Protein AF-A0A8B8K6U4-F1 (afdb_monomer_lite)

Organism: Abrus precatorius (NCBI:txid3816)

Structure (mmCIF, N/CA/C/O backbone):
data_AF-A0A8B8K6U4-F1
#
_entry.id   AF-A0A8B8K6U4-F1
#
loop_
_atom_site.group_PDB
_atom_site.id
_atom_site.type_symbol
_atom_site.label_atom_id
_atom_site.label_alt_id
_atom_site.label_comp_id
_atom_site.label_asym_id
_atom_site.label_entity_id
_atom_site.label_seq_id
_atom_site.pdbx_PDB_ins_code
_atom_site.Cartn_x
_atom_site.Cartn_y
_atom_site.Cartn_z
_atom_site.occupancy
_atom_site.B_iso_or_equiv
_atom_site.auth_seq_id
_atom_site.auth_comp_id
_atom_site.auth_asym_id
_atom_site.auth_atom_id
_atom_site.pdbx_PDB_model_num
ATOM 1 N N . MET A 1 1 ? 8.809 -17.945 18.655 1.00 42.78 1 MET A N 1
ATOM 2 C CA . MET A 1 1 ? 9.284 -17.090 17.547 1.00 42.78 1 MET A CA 1
ATOM 3 C C . MET A 1 1 ? 9.140 -17.889 16.263 1.00 42.78 1 MET A C 1
ATOM 5 O O . MET A 1 1 ? 9.697 -18.975 16.202 1.00 42.78 1 MET A O 1
ATOM 9 N N . GLN A 1 2 ? 8.348 -17.425 15.295 1.00 44.91 2 GLN A N 1
ATOM 10 C CA . GLN A 1 2 ? 8.372 -17.986 13.939 1.00 44.91 2 GLN A CA 1
ATOM 11 C C . GLN A 1 2 ? 9.560 -17.346 13.213 1.00 44.91 2 GLN A C 1
ATOM 13 O O . GLN A 1 2 ? 9.709 -16.125 13.257 1.00 44.91 2 GLN A O 1
ATOM 18 N N . GLY A 1 3 ? 10.445 -18.168 12.647 1.00 54.34 3 GLY A N 1
ATOM 19 C CA . GLY A 1 3 ? 11.597 -17.691 11.880 1.00 54.34 3 GLY A CA 1
ATOM 20 C C . GLY A 1 3 ? 11.176 -16.942 10.606 1.00 54.34 3 GLY A C 1
ATOM 21 O O . GLY A 1 3 ? 10.011 -17.020 10.212 1.00 54.34 3 GLY A O 1
ATOM 22 N N . PRO A 1 4 ? 12.105 -16.209 9.965 1.00 64.75 4 PRO A N 1
ATOM 23 C CA . PRO A 1 4 ? 11.845 -15.545 8.690 1.00 64.75 4 PRO A CA 1
ATOM 24 C C . PRO A 1 4 ? 11.380 -16.565 7.650 1.00 64.75 4 PRO A C 1
ATOM 26 O O . PRO A 1 4 ? 12.081 -17.543 7.387 1.00 64.75 4 PRO A O 1
ATOM 29 N N . ASN A 1 5 ? 10.202 -16.338 7.068 1.00 77.00 5 ASN A N 1
ATOM 30 C CA . ASN A 1 5 ? 9.682 -17.198 6.016 1.00 77.00 5 ASN A CA 1
ATOM 31 C C . ASN A 1 5 ? 10.191 -16.656 4.679 1.00 77.00 5 ASN A C 1
ATOM 33 O O . ASN A 1 5 ? 9.806 -15.561 4.256 1.00 77.00 5 ASN A O 1
ATOM 37 N N . ARG A 1 6 ? 11.118 -17.390 4.060 1.00 80.62 6 ARG A N 1
ATOM 38 C CA . ARG A 1 6 ? 11.731 -17.022 2.781 1.00 80.62 6 ARG A CA 1
ATOM 39 C C . ARG A 1 6 ? 11.033 -17.772 1.658 1.00 80.62 6 ARG A C 1
ATOM 41 O O . ARG A 1 6 ? 10.882 -18.987 1.720 1.00 80.62 6 ARG A O 1
ATOM 48 N N . SER A 1 7 ? 10.640 -17.039 0.630 1.00 84.50 7 SER A N 1
ATOM 49 C CA . SER A 1 7 ? 10.040 -17.574 -0.587 1.00 84.50 7 SER A CA 1
ATOM 50 C C . SER A 1 7 ? 10.663 -16.898 -1.801 1.00 84.50 7 SER A C 1
ATOM 52 O O . SER A 1 7 ? 11.226 -15.808 -1.700 1.00 84.50 7 SER A O 1
ATOM 54 N N . VAL A 1 8 ? 10.592 -17.566 -2.946 1.00 84.94 8 VAL A N 1
ATOM 55 C CA . VAL A 1 8 ? 11.137 -17.063 -4.203 1.00 84.94 8 VAL A CA 1
ATOM 56 C C . VAL A 1 8 ? 10.009 -16.976 -5.218 1.00 84.94 8 VAL A C 1
ATOM 58 O O . VAL A 1 8 ? 9.280 -17.946 -5.421 1.00 84.94 8 VAL A O 1
ATOM 61 N N . ILE A 1 9 ? 9.878 -15.819 -5.863 1.00 84.44 9 ILE A N 1
ATOM 62 C CA . ILE A 1 9 ? 8.952 -15.613 -6.973 1.00 84.44 9 ILE A CA 1
ATOM 63 C C . ILE A 1 9 ? 9.765 -15.628 -8.268 1.00 84.44 9 ILE A C 1
ATOM 65 O O . ILE A 1 9 ? 10.614 -14.769 -8.501 1.00 84.44 9 ILE A O 1
ATOM 69 N N . MET A 1 10 ? 9.493 -16.611 -9.128 1.00 85.56 10 MET A N 1
ATOM 70 C CA . MET A 1 10 ? 10.121 -16.693 -10.446 1.00 85.56 10 MET A CA 1
ATOM 71 C C . MET A 1 10 ? 9.500 -15.663 -11.386 1.00 85.56 10 MET A C 1
ATOM 73 O O . MET A 1 10 ? 8.299 -15.728 -11.676 1.00 85.56 10 MET A O 1
ATOM 77 N N . LEU A 1 11 ? 10.319 -14.731 -11.866 1.00 83.69 11 LEU A N 1
ATOM 78 C CA . LEU A 1 11 ? 9.941 -13.759 -12.885 1.00 83.69 11 LEU A CA 1
ATOM 79 C C . LEU A 1 11 ? 10.210 -14.341 -14.278 1.00 83.69 11 LEU A C 1
ATOM 81 O O . LEU A 1 11 ? 11.223 -15.006 -14.487 1.00 83.69 11 LEU A O 1
ATOM 85 N N . LYS A 1 12 ? 9.298 -14.122 -15.226 1.00 80.25 12 LYS A N 1
ATOM 86 C CA . LYS A 1 12 ? 9.410 -14.629 -16.601 1.00 80.25 12 LYS A CA 1
ATOM 87 C C . LYS A 1 12 ? 10.496 -13.905 -17.395 1.00 80.25 12 LYS A C 1
ATOM 89 O O . LYS A 1 12 ? 11.161 -14.533 -18.208 1.00 80.25 12 LYS A O 1
ATOM 94 N N . SER A 1 13 ? 10.650 -12.605 -17.169 1.00 66.25 13 SER A N 1
ATOM 95 C CA . SER A 1 13 ? 11.433 -11.710 -18.029 1.00 66.25 13 SER A CA 1
ATOM 96 C C . SER A 1 13 ? 12.819 -11.363 -17.491 1.00 66.25 13 SER A C 1
ATOM 98 O O . SER A 1 13 ? 13.699 -10.998 -18.262 1.00 66.25 13 SER A O 1
ATOM 100 N N . VAL A 1 14 ? 13.048 -11.485 -16.181 1.00 64.31 14 VAL A N 1
ATOM 101 C CA . VAL A 1 14 ? 14.214 -10.841 -15.546 1.00 64.31 14 VAL A CA 1
ATOM 102 C C . VAL A 1 14 ? 15.426 -11.767 -15.408 1.00 64.31 14 VAL A C 1
ATOM 104 O O . VAL A 1 14 ? 16.499 -11.311 -15.037 1.00 64.31 14 VAL A O 1
ATOM 107 N N . GLY A 1 15 ? 15.305 -13.071 -15.682 1.00 66.12 15 GLY A N 1
ATOM 108 C CA . GLY A 1 15 ? 16.408 -14.042 -15.539 1.00 66.12 15 GLY A CA 1
ATOM 109 C C . GLY A 1 15 ? 16.930 -14.237 -14.102 1.00 66.12 15 GLY A C 1
ATOM 110 O O . GLY A 1 15 ? 17.642 -15.202 -13.835 1.00 66.12 15 GLY A O 1
ATOM 111 N N . PHE A 1 16 ? 16.534 -13.370 -13.166 1.00 72.88 16 PHE A N 1
ATOM 112 C CA . PHE A 1 16 ? 16.838 -13.420 -11.744 1.00 72.88 16 PHE A CA 1
ATOM 113 C C . PHE A 1 16 ? 15.547 -13.605 -10.934 1.00 72.88 16 PHE A C 1
ATOM 115 O O . PHE A 1 16 ? 14.551 -12.923 -11.200 1.00 72.88 16 PHE A O 1
ATOM 122 N N . PRO A 1 17 ? 15.542 -14.509 -9.941 1.00 82.88 17 PRO A N 1
ATOM 123 C CA . PRO A 1 17 ? 14.409 -14.665 -9.042 1.00 82.88 17 PRO A CA 1
ATOM 124 C C . PRO A 1 17 ? 14.209 -13.424 -8.166 1.00 82.88 17 PRO A C 1
ATOM 126 O O . PRO A 1 17 ? 15.175 -12.797 -7.732 1.00 82.88 17 PRO A O 1
ATOM 129 N N . LEU A 1 18 ? 12.951 -13.116 -7.846 1.00 87.44 18 LEU A N 1
ATOM 130 C CA . LEU A 1 18 ? 12.624 -12.148 -6.807 1.00 87.44 18 LEU A CA 1
ATOM 131 C C . LEU A 1 18 ? 12.625 -12.852 -5.449 1.00 87.44 18 LEU A C 1
ATOM 133 O O . LEU A 1 18 ? 11.805 -13.743 -5.199 1.00 87.44 18 LEU A O 1
ATOM 137 N N . GLU A 1 19 ? 13.524 -12.440 -4.563 1.00 89.25 19 GLU A N 1
ATOM 138 C CA . GLU A 1 19 ? 13.559 -12.951 -3.195 1.00 89.25 19 GLU A CA 1
ATOM 139 C C . GLU A 1 19 ? 12.535 -12.218 -2.334 1.00 89.25 19 GLU A C 1
ATOM 141 O O . GLU A 1 19 ? 12.547 -10.988 -2.252 1.00 89.25 19 GLU A O 1
ATOM 146 N N . VAL A 1 20 ? 11.669 -12.981 -1.668 1.00 88.88 20 VAL A N 1
ATOM 147 C CA . VAL A 1 20 ? 10.651 -12.458 -0.759 1.00 88.88 20 VAL A CA 1
ATOM 148 C C . VAL A 1 20 ? 10.888 -13.016 0.632 1.00 88.88 20 VAL A C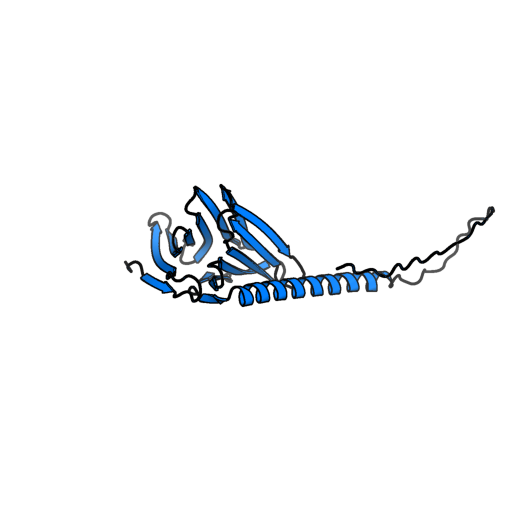 1
ATOM 150 O O . VAL A 1 20 ? 10.863 -14.228 0.850 1.00 88.88 20 VAL A O 1
ATOM 153 N N . ASN A 1 21 ? 11.081 -12.131 1.602 1.00 90.06 21 ASN A N 1
ATOM 154 C CA . ASN A 1 21 ? 11.213 -12.513 3.003 1.00 90.06 21 ASN A CA 1
ATOM 155 C C . ASN A 1 21 ? 10.107 -11.854 3.818 1.00 90.06 21 ASN A C 1
ATOM 157 O O . ASN A 1 21 ? 9.876 -10.654 3.693 1.00 90.06 21 ASN A O 1
ATOM 161 N N . THR A 1 22 ? 9.429 -12.641 4.649 1.00 89.62 22 THR A N 1
ATOM 162 C CA . THR A 1 22 ? 8.403 -12.141 5.562 1.00 89.62 22 THR A CA 1
ATOM 163 C C . THR A 1 22 ? 8.789 -12.439 7.002 1.00 89.62 22 THR A C 1
ATOM 165 O O . THR A 1 22 ? 9.064 -13.586 7.362 1.00 89.62 22 THR A O 1
ATOM 168 N N . THR A 1 23 ? 8.753 -11.414 7.849 1.00 92.12 23 THR A N 1
ATOM 169 C CA . THR A 1 23 ? 8.916 -11.545 9.298 1.00 92.12 23 THR A CA 1
ATOM 170 C C . THR A 1 23 ? 7.720 -10.960 10.030 1.00 92.12 23 THR A C 1
ATOM 172 O O . THR A 1 23 ? 7.027 -10.064 9.543 1.00 92.12 23 THR A O 1
ATOM 175 N N . MET A 1 24 ? 7.457 -11.497 11.220 1.00 92.50 24 MET A N 1
ATOM 176 C CA . MET A 1 24 ? 6.398 -11.016 12.094 1.00 92.50 24 MET A CA 1
ATOM 177 C C . MET A 1 24 ? 6.919 -10.915 13.522 1.00 92.50 24 MET A C 1
ATOM 179 O O . MET A 1 24 ? 7.404 -11.892 14.094 1.00 92.50 24 MET A O 1
ATOM 183 N N . HIS A 1 25 ? 6.764 -9.739 14.114 1.00 92.06 25 HIS A N 1
ATOM 184 C CA . HIS A 1 25 ? 7.108 -9.463 15.498 1.00 92.06 25 HIS A CA 1
ATOM 185 C C . HIS A 1 25 ? 5.868 -8.984 16.244 1.00 92.06 25 HIS A C 1
ATOM 187 O O . HIS A 1 25 ? 5.080 -8.192 15.732 1.00 92.06 25 HIS A O 1
ATOM 193 N N . LYS A 1 26 ? 5.686 -9.481 17.464 1.00 93.56 26 LYS A N 1
ATOM 194 C CA . LYS A 1 26 ? 4.619 -9.054 18.368 1.00 93.56 26 LYS A CA 1
ATOM 195 C C . LYS A 1 26 ? 5.256 -8.638 19.681 1.00 93.56 26 LYS A C 1
ATOM 197 O O . LYS A 1 26 ? 6.143 -9.333 20.171 1.00 93.56 26 LYS A O 1
ATOM 202 N N . GLY A 1 27 ? 4.804 -7.524 20.230 1.00 91.31 27 GLY A N 1
ATOM 203 C CA . GLY A 1 27 ? 5.240 -7.026 21.524 1.00 91.31 27 GLY A CA 1
ATOM 204 C C . GLY A 1 27 ? 4.073 -6.406 22.271 1.00 91.31 27 GLY A C 1
ATOM 205 O O . GLY A 1 27 ? 3.165 -5.850 21.658 1.00 91.31 27 GLY A O 1
ATOM 206 N N . THR A 1 28 ? 4.120 -6.489 23.594 1.00 92.62 28 THR A N 1
ATOM 207 C CA . THR A 1 28 ? 3.153 -5.846 24.480 1.00 92.62 28 THR A CA 1
ATOM 208 C C . THR A 1 28 ? 3.924 -5.127 25.570 1.00 92.62 28 THR A C 1
ATOM 210 O O . THR A 1 28 ? 4.824 -5.700 26.182 1.00 92.62 28 THR A O 1
ATOM 213 N N . ASP A 1 29 ? 3.590 -3.864 25.799 1.00 90.38 29 ASP A N 1
ATOM 214 C CA . ASP A 1 29 ? 4.087 -3.117 26.941 1.00 90.38 29 ASP A CA 1
ATOM 215 C C . ASP A 1 29 ? 3.258 -3.482 28.176 1.00 90.38 29 ASP A C 1
ATOM 217 O O . ASP A 1 29 ? 2.091 -3.103 28.305 1.00 90.38 29 ASP A O 1
ATOM 221 N N . ASN A 1 30 ? 3.886 -4.203 29.103 1.00 86.56 30 ASN A N 1
ATOM 222 C CA . ASN A 1 30 ? 3.255 -4.668 30.336 1.00 86.56 30 ASN A CA 1
ATOM 223 C C . ASN A 1 30 ? 2.802 -3.525 31.260 1.00 86.56 30 ASN A C 1
ATOM 225 O O . ASN A 1 30 ? 1.929 -3.745 32.095 1.00 86.56 30 ASN A O 1
ATOM 229 N N . LYS A 1 31 ? 3.367 -2.313 31.139 1.00 88.88 31 LYS A N 1
ATOM 230 C CA . LYS A 1 31 ? 2.978 -1.163 31.973 1.00 88.88 31 LYS A CA 1
ATOM 231 C C . LYS A 1 31 ? 1.730 -0.471 31.443 1.00 88.88 31 LYS A C 1
ATOM 233 O O . LYS A 1 31 ? 0.859 -0.084 32.216 1.00 88.88 31 LYS A O 1
ATOM 238 N N . THR A 1 32 ? 1.646 -0.280 30.129 1.00 88.00 32 THR A N 1
ATOM 239 C CA . THR A 1 32 ? 0.556 0.489 29.504 1.00 88.00 32 THR A CA 1
ATOM 240 C C . THR A 1 32 ? -0.568 -0.388 28.950 1.00 88.00 32 THR A C 1
ATOM 242 O O . THR A 1 32 ? -1.665 0.121 28.676 1.00 88.00 32 THR A O 1
ATOM 245 N N . GLY A 1 33 ? -0.312 -1.691 28.789 1.00 88.31 33 GLY A N 1
ATOM 246 C CA . GLY A 1 33 ? -1.194 -2.650 28.123 1.00 88.31 33 GLY A CA 1
ATOM 247 C C . GLY A 1 33 ? -1.300 -2.426 26.611 1.00 88.31 33 GLY A C 1
ATOM 248 O O . GLY A 1 33 ? -2.218 -2.949 25.978 1.00 88.31 33 GLY A O 1
ATOM 249 N N . VAL A 1 34 ? -0.421 -1.598 26.033 1.00 93.38 34 VAL A N 1
ATOM 250 C CA . VAL A 1 34 ? -0.379 -1.327 24.593 1.00 93.38 34 VAL A CA 1
ATOM 251 C C . VAL A 1 34 ? 0.326 -2.481 23.898 1.00 93.38 34 VAL A C 1
ATOM 253 O O . VAL A 1 34 ? 1.436 -2.853 24.274 1.00 93.38 34 VAL A O 1
ATOM 256 N N . PHE A 1 35 ? -0.301 -3.025 22.862 1.00 94.31 35 PHE A N 1
ATOM 257 C CA . PHE A 1 35 ? 0.312 -4.032 22.008 1.00 94.31 35 PHE A CA 1
ATOM 258 C C . PHE A 1 35 ? 0.729 -3.433 20.665 1.00 94.31 35 PHE A C 1
ATOM 260 O O . PHE A 1 35 ? 0.135 -2.470 20.166 1.00 94.31 35 PHE A O 1
ATOM 267 N N . SER A 1 36 ? 1.747 -4.044 20.070 1.00 94.62 36 SER A N 1
ATOM 268 C CA . SER A 1 36 ? 2.226 -3.762 18.727 1.00 94.62 36 SER A CA 1
ATOM 269 C C . SER A 1 36 ? 2.470 -5.066 17.976 1.00 94.62 36 SER A C 1
ATOM 271 O O . SER A 1 36 ? 3.087 -6.000 18.494 1.00 94.62 36 SER A O 1
ATOM 273 N N . VAL A 1 37 ? 1.985 -5.132 16.742 1.00 94.56 37 VAL A N 1
ATOM 274 C CA . VAL A 1 37 ? 2.242 -6.225 15.806 1.00 94.56 37 VAL A CA 1
ATOM 275 C C . VAL A 1 37 ? 2.876 -5.627 14.563 1.00 94.56 37 VAL A C 1
ATOM 277 O O . VAL A 1 37 ? 2.251 -4.813 13.895 1.00 94.56 37 VAL A O 1
ATOM 280 N N . ASN A 1 38 ? 4.094 -6.036 14.235 1.00 94.25 38 ASN A N 1
ATOM 281 C CA . ASN A 1 38 ? 4.803 -5.604 13.039 1.00 94.25 38 ASN A CA 1
ATOM 282 C C . ASN A 1 38 ? 4.963 -6.794 12.084 1.00 94.25 38 ASN A C 1
ATOM 284 O O . ASN A 1 38 ? 5.510 -7.827 12.472 1.00 94.25 38 ASN A O 1
ATOM 288 N N . ARG A 1 39 ? 4.471 -6.656 10.851 1.00 93.56 39 ARG A N 1
ATOM 289 C CA . ARG A 1 39 ? 4.739 -7.566 9.731 1.00 93.56 39 ARG A CA 1
ATOM 290 C C . ARG A 1 39 ? 5.622 -6.830 8.729 1.00 93.56 39 ARG A C 1
ATOM 292 O O . ARG A 1 39 ? 5.197 -5.818 8.183 1.00 93.56 39 ARG A O 1
ATOM 299 N N . CYS A 1 40 ? 6.810 -7.356 8.466 1.00 92.94 40 CYS A N 1
ATOM 300 C CA . CYS A 1 40 ? 7.733 -6.830 7.466 1.00 92.94 40 CYS A CA 1
ATOM 301 C C . CYS A 1 40 ? 7.794 -7.804 6.289 1.00 92.94 40 CYS A C 1
ATOM 303 O O . CYS A 1 40 ? 7.970 -9.005 6.489 1.00 92.94 40 CYS A O 1
ATOM 305 N N . MET A 1 41 ? 7.624 -7.293 5.074 1.00 92.38 41 MET A N 1
ATOM 306 C CA . MET A 1 41 ? 7.824 -8.017 3.820 1.00 92.38 41 MET A CA 1
ATOM 307 C C . MET A 1 41 ? 8.917 -7.310 3.032 1.00 92.38 41 MET A C 1
ATOM 309 O O . MET A 1 41 ? 8.807 -6.111 2.796 1.00 92.38 41 MET A O 1
ATOM 313 N N . THR A 1 42 ? 9.959 -8.020 2.619 1.00 92.69 42 THR A N 1
ATOM 314 C CA . THR A 1 42 ? 11.033 -7.447 1.801 1.00 92.69 42 THR A CA 1
ATOM 315 C C . THR A 1 42 ? 11.124 -8.134 0.451 1.00 92.69 42 THR A C 1
ATOM 317 O O . THR A 1 42 ? 11.024 -9.358 0.394 1.00 92.69 42 THR A O 1
ATOM 320 N N . TYR A 1 43 ? 11.383 -7.351 -0.591 1.00 90.81 43 TYR A N 1
ATOM 321 C CA . TYR A 1 43 ? 11.589 -7.780 -1.968 1.00 90.81 43 TYR A CA 1
ATOM 322 C C . TYR A 1 43 ? 12.991 -7.377 -2.406 1.00 90.81 43 TYR A C 1
ATOM 324 O O . TYR A 1 43 ? 13.348 -6.201 -2.308 1.00 90.81 43 TYR A O 1
ATOM 332 N N . THR A 1 44 ? 13.766 -8.326 -2.918 1.00 89.88 44 THR A N 1
ATOM 333 C CA . THR A 1 44 ? 15.099 -8.043 -3.459 1.00 89.88 44 THR A CA 1
ATOM 334 C C . THR A 1 44 ? 15.179 -8.514 -4.902 1.00 89.88 44 THR A C 1
ATOM 336 O O . THR A 1 44 ? 14.970 -9.694 -5.181 1.00 89.88 44 THR A O 1
ATOM 339 N N . LEU A 1 45 ? 15.498 -7.587 -5.810 1.00 88.44 45 LEU A N 1
ATOM 340 C CA . LEU A 1 45 ? 15.717 -7.852 -7.232 1.00 88.44 45 LEU A CA 1
ATOM 341 C C . LEU A 1 45 ? 17.035 -7.212 -7.677 1.00 88.44 45 LEU A C 1
ATOM 343 O O . LEU A 1 45 ? 17.116 -6.001 -7.905 1.00 88.44 45 LEU A O 1
ATOM 347 N N . GLY A 1 46 ? 18.091 -8.020 -7.777 1.00 85.69 46 GLY A N 1
ATOM 348 C CA . GLY A 1 46 ? 19.437 -7.525 -8.070 1.00 85.69 46 GLY A CA 1
ATOM 349 C C . GLY A 1 46 ? 19.892 -6.494 -7.030 1.00 85.69 46 GLY A C 1
ATOM 350 O O . GLY A 1 46 ? 20.094 -6.826 -5.867 1.00 85.69 46 GLY A O 1
ATOM 351 N N . ARG A 1 47 ? 20.052 -5.230 -7.444 1.00 85.12 47 ARG A N 1
ATOM 352 C CA . ARG A 1 47 ? 20.441 -4.110 -6.559 1.00 85.12 47 ARG A CA 1
ATOM 353 C C . ARG A 1 47 ? 19.260 -3.324 -5.982 1.00 85.12 47 ARG A C 1
ATOM 355 O O . ARG A 1 47 ? 19.483 -2.399 -5.201 1.00 85.12 47 ARG A O 1
ATOM 362 N N . ARG A 1 48 ? 18.028 -3.642 -6.388 1.00 87.56 48 ARG A N 1
ATOM 363 C CA . ARG A 1 48 ? 16.816 -2.998 -5.878 1.00 87.56 48 ARG A CA 1
ATOM 364 C C . ARG A 1 48 ? 16.320 -3.750 -4.659 1.00 87.56 48 ARG A C 1
ATOM 366 O O . ARG A 1 48 ? 16.212 -4.975 -4.676 1.00 87.56 48 ARG A O 1
ATOM 373 N N . PHE A 1 49 ? 16.005 -2.993 -3.622 1.00 90.94 49 PHE A N 1
ATOM 374 C CA . PHE A 1 49 ? 15.457 -3.507 -2.381 1.00 90.94 49 PHE A CA 1
ATOM 375 C C . PHE A 1 49 ? 14.201 -2.723 -2.031 1.00 90.94 49 PHE A C 1
ATOM 377 O O . PHE A 1 49 ? 14.241 -1.495 -1.986 1.00 90.94 49 PHE A O 1
ATOM 384 N N . VAL A 1 50 ? 13.116 -3.428 -1.735 1.00 91.94 50 VAL A N 1
ATOM 385 C CA . VAL A 1 50 ? 11.890 -2.849 -1.188 1.00 91.94 50 VAL A CA 1
ATOM 386 C C . VAL A 1 50 ? 11.579 -3.505 0.142 1.00 91.94 50 VAL A C 1
ATOM 388 O O . VAL A 1 50 ? 11.643 -4.723 0.260 1.00 91.94 50 VAL A O 1
ATOM 391 N N . SER A 1 51 ? 11.183 -2.722 1.136 1.00 94.00 51 SER A N 1
ATOM 392 C CA . SER A 1 51 ? 10.557 -3.209 2.358 1.00 94.00 51 SER A CA 1
ATOM 393 C C . SER A 1 51 ? 9.173 -2.597 2.524 1.00 94.00 51 SER A C 1
ATOM 395 O O . SER A 1 51 ? 8.979 -1.404 2.334 1.00 94.00 51 SER A O 1
ATOM 397 N N . LEU A 1 52 ? 8.205 -3.431 2.885 1.00 94.38 52 LEU A N 1
ATOM 398 C CA . LEU A 1 52 ? 6.855 -3.068 3.280 1.00 94.38 52 LEU A CA 1
ATOM 399 C C . LEU A 1 52 ? 6.673 -3.484 4.739 1.00 94.38 52 LEU A C 1
ATOM 401 O O . LEU A 1 52 ? 6.556 -4.669 5.053 1.00 94.38 52 LEU A O 1
ATOM 405 N N . ASN A 1 53 ? 6.639 -2.500 5.626 1.00 95.31 53 ASN A N 1
ATOM 406 C CA . ASN A 1 53 ? 6.373 -2.677 7.044 1.00 95.31 53 ASN A CA 1
ATOM 407 C C . ASN A 1 53 ? 4.919 -2.331 7.339 1.00 95.31 53 ASN A C 1
ATOM 409 O O . ASN A 1 53 ? 4.436 -1.268 6.964 1.00 95.31 53 ASN A O 1
ATOM 413 N N . ILE A 1 54 ? 4.227 -3.217 8.044 1.00 95.56 54 ILE A N 1
ATOM 414 C CA . ILE A 1 54 ? 2.850 -3.029 8.488 1.00 95.56 54 ILE A CA 1
ATOM 415 C C . ILE A 1 54 ? 2.852 -3.138 10.006 1.00 95.56 54 ILE A C 1
ATOM 417 O O . ILE A 1 54 ? 3.022 -4.225 10.557 1.00 95.56 54 ILE A O 1
ATOM 421 N N . THR A 1 55 ? 2.653 -2.013 10.679 1.00 96.69 55 THR A N 1
ATOM 422 C CA . THR A 1 55 ? 2.625 -1.922 12.137 1.00 96.69 55 THR A CA 1
ATOM 423 C C . THR A 1 55 ? 1.201 -1.673 12.617 1.00 96.69 55 THR A C 1
ATOM 425 O O . THR A 1 55 ? 0.596 -0.649 12.307 1.00 96.69 55 THR A O 1
ATOM 428 N N . LEU A 1 56 ? 0.667 -2.605 13.401 1.00 96.31 56 LEU A N 1
ATOM 429 C CA . LEU A 1 56 ? -0.622 -2.506 14.075 1.00 96.31 56 LEU A CA 1
ATOM 430 C C . LEU A 1 56 ? -0.369 -2.145 15.531 1.00 96.31 56 LEU A C 1
ATOM 432 O O . LEU A 1 56 ? 0.357 -2.857 16.216 1.00 96.31 56 LEU A O 1
ATOM 436 N N . THR A 1 57 ? -0.983 -1.074 16.018 1.00 96.44 57 THR A N 1
ATOM 437 C CA . THR A 1 57 ? -0.889 -0.658 17.422 1.00 96.44 57 THR A CA 1
ATOM 438 C C . THR A 1 57 ? -2.273 -0.540 18.031 1.00 96.44 57 THR A C 1
ATOM 440 O O . THR A 1 57 ? -3.219 -0.042 17.408 1.00 96.44 57 THR A O 1
ATOM 443 N N . GLY A 1 58 ? -2.402 -1.022 19.261 1.00 93.94 58 GLY A N 1
ATOM 444 C CA . GLY A 1 58 ? -3.688 -1.130 19.923 1.00 93.94 58 GLY A CA 1
ATOM 445 C C . GLY A 1 58 ? -3.578 -1.283 21.429 1.00 93.94 58 GLY A C 1
ATOM 446 O O . GLY A 1 58 ? -2.489 -1.357 21.993 1.00 93.94 58 GLY A O 1
ATOM 447 N N . LYS A 1 59 ? -4.732 -1.304 22.087 1.00 91.75 59 LYS A N 1
ATOM 448 C CA . LYS A 1 59 ? -4.859 -1.516 23.531 1.00 91.75 59 LYS A CA 1
ATOM 449 C C . LYS A 1 59 ? -6.146 -2.281 23.806 1.00 91.75 59 LYS A C 1
ATOM 451 O O . LYS A 1 59 ? -7.124 -2.073 23.091 1.00 91.75 59 LYS A O 1
ATOM 456 N N . ALA A 1 60 ? -6.139 -3.127 24.839 1.00 87.31 60 ALA A N 1
ATOM 457 C CA . ALA A 1 60 ? -7.287 -3.960 25.218 1.00 87.31 60 ALA A CA 1
ATOM 458 C C . ALA A 1 60 ? -7.844 -4.749 24.016 1.00 87.31 60 ALA A C 1
ATOM 460 O O . ALA A 1 60 ? -9.026 -4.657 23.698 1.00 87.31 60 ALA A O 1
ATOM 461 N N . ASP A 1 61 ? -6.943 -5.417 23.290 1.00 84.62 61 ASP A N 1
ATOM 462 C CA . ASP A 1 61 ? -7.231 -6.231 22.099 1.00 84.62 61 ASP A CA 1
ATOM 463 C C . ASP A 1 61 ? -7.915 -5.500 20.931 1.00 84.62 61 ASP A C 1
ATOM 465 O O . ASP A 1 61 ? -8.360 -6.120 19.968 1.00 84.62 61 ASP A O 1
ATOM 469 N N . ARG A 1 62 ? -7.938 -4.161 20.960 1.00 90.81 62 ARG A N 1
ATOM 470 C CA . ARG A 1 62 ? -8.463 -3.318 19.883 1.00 90.81 62 ARG A CA 1
ATOM 471 C C . ARG A 1 62 ? -7.339 -2.588 19.170 1.00 90.81 62 ARG A C 1
ATOM 473 O O . ARG A 1 62 ? -6.621 -1.791 19.780 1.00 90.81 62 ARG A O 1
ATOM 480 N N . VAL A 1 63 ? -7.209 -2.818 17.864 1.00 93.06 63 VAL A N 1
ATOM 481 C CA . VAL A 1 63 ? -6.295 -2.051 17.008 1.00 93.06 63 VAL A CA 1
ATOM 482 C C . VAL A 1 63 ? -6.883 -0.661 16.789 1.00 93.06 63 VAL A C 1
ATOM 484 O O . VAL A 1 63 ? -8.025 -0.518 16.351 1.00 93.06 63 VAL A O 1
ATOM 487 N N . ASN A 1 64 ? -6.087 0.366 17.075 1.00 93.88 64 ASN A N 1
ATOM 488 C CA . ASN A 1 64 ? -6.497 1.764 16.938 1.00 93.88 64 ASN A CA 1
ATOM 489 C C . ASN A 1 64 ? -5.698 2.503 15.862 1.00 93.88 64 ASN A C 1
ATOM 491 O O . ASN A 1 64 ? -6.137 3.546 15.386 1.00 93.88 64 ASN A O 1
ATOM 495 N N . ASN A 1 65 ? -4.526 1.994 15.481 1.00 95.62 65 ASN A N 1
ATOM 496 C CA . ASN A 1 65 ? -3.668 2.633 14.494 1.00 95.62 65 ASN A CA 1
ATOM 497 C C . ASN A 1 65 ? -2.917 1.578 13.675 1.00 95.62 65 ASN A C 1
ATOM 499 O O . ASN A 1 65 ? -2.332 0.645 14.226 1.00 95.62 65 ASN A O 1
ATOM 503 N N . VAL A 1 66 ? -2.945 1.756 12.362 1.00 96.56 66 VAL A N 1
ATOM 504 C CA . VAL A 1 66 ? -2.261 0.945 11.361 1.00 96.56 66 VAL A CA 1
ATOM 505 C C . VAL A 1 66 ? -1.316 1.876 10.612 1.00 96.56 66 VAL A C 1
ATOM 507 O O . VAL A 1 66 ? -1.744 2.872 10.030 1.00 96.56 66 VAL A O 1
ATOM 510 N N . LEU A 1 67 ? -0.030 1.557 10.628 1.00 96.38 67 LEU A N 1
ATOM 511 C CA . LEU A 1 67 ? 1.004 2.271 9.893 1.00 96.38 67 LEU A CA 1
ATOM 512 C C . LEU A 1 67 ? 1.583 1.334 8.835 1.00 96.38 67 LEU A C 1
ATOM 514 O O . LEU A 1 67 ? 2.085 0.266 9.173 1.00 96.38 67 LEU A O 1
ATOM 518 N N . LEU A 1 68 ? 1.498 1.732 7.571 1.00 95.56 68 LEU A N 1
ATOM 519 C CA . LEU A 1 68 ? 2.188 1.084 6.467 1.00 95.56 68 LEU A CA 1
ATOM 520 C C . LEU A 1 68 ? 3.368 1.969 6.091 1.00 95.56 68 LEU A C 1
ATOM 522 O O . LEU A 1 68 ? 3.178 3.161 5.846 1.00 95.56 68 LEU A O 1
ATOM 526 N N . GLU A 1 69 ? 4.552 1.388 6.002 1.00 94.94 69 GLU A N 1
ATOM 527 C CA . GLU A 1 69 ? 5.757 2.067 5.542 1.00 94.94 69 GLU A CA 1
ATOM 528 C C . GLU A 1 69 ? 6.347 1.256 4.399 1.00 94.94 69 GLU A C 1
ATOM 530 O O . GLU A 1 69 ? 6.610 0.066 4.558 1.00 94.94 69 GLU A O 1
ATOM 535 N N . ILE A 1 70 ? 6.521 1.885 3.243 1.00 92.50 70 ILE A N 1
ATOM 536 C CA . ILE A 1 70 ? 7.177 1.275 2.091 1.00 92.50 70 ILE A CA 1
ATOM 537 C C . ILE A 1 70 ? 8.466 2.027 1.863 1.00 92.50 70 ILE A C 1
ATOM 539 O O . ILE A 1 70 ? 8.438 3.234 1.642 1.00 92.50 70 ILE A O 1
ATOM 543 N N . PHE A 1 71 ? 9.580 1.323 1.896 1.00 93.06 71 PHE A N 1
ATOM 544 C CA . PHE A 1 71 ? 10.879 1.885 1.601 1.00 93.06 71 PHE A CA 1
ATOM 545 C C . PHE A 1 71 ? 11.483 1.149 0.417 1.00 93.06 71 PHE A C 1
ATOM 547 O O . PHE A 1 71 ? 11.673 -0.060 0.469 1.00 93.06 71 PHE A O 1
ATOM 554 N N . GLU A 1 72 ? 11.801 1.881 -0.640 1.00 92.12 72 GLU A N 1
ATOM 555 C CA . GLU A 1 72 ? 12.546 1.383 -1.782 1.00 92.12 72 GLU A CA 1
ATOM 556 C C . GLU A 1 72 ? 13.920 2.038 -1.818 1.00 92.12 72 GLU A C 1
ATOM 558 O O . GLU A 1 72 ? 14.053 3.258 -1.722 1.00 92.12 72 GLU A O 1
ATOM 563 N N . LYS A 1 73 ? 14.953 1.220 -1.990 1.00 91.00 73 LYS A N 1
ATOM 564 C CA . LYS A 1 73 ? 16.320 1.661 -2.222 1.00 91.00 73 LYS A CA 1
ATOM 565 C C . LYS A 1 73 ? 16.800 1.111 -3.551 1.00 91.00 73 LYS A C 1
ATOM 567 O O . LYS A 1 73 ? 16.729 -0.094 -3.802 1.00 91.00 73 LYS A O 1
ATOM 572 N N . ASN A 1 74 ? 17.341 2.003 -4.370 1.00 84.38 74 ASN A N 1
ATOM 573 C CA . ASN A 1 74 ? 18.089 1.624 -5.556 1.00 84.38 74 ASN A CA 1
ATOM 574 C C . ASN A 1 74 ? 19.598 1.649 -5.253 1.00 84.38 74 ASN A C 1
ATOM 576 O O . ASN A 1 74 ? 20.056 2.355 -4.352 1.00 84.38 74 ASN A O 1
ATOM 580 N N . GLY A 1 75 ? 20.386 0.884 -6.009 1.00 67.81 75 GLY A N 1
ATOM 581 C CA . GLY A 1 75 ? 21.821 0.665 -5.773 1.00 67.81 75 GLY A CA 1
ATOM 582 C C . GLY A 1 75 ? 22.738 1.894 -5.898 1.00 67.81 75 GLY A C 1
ATOM 583 O O . GLY A 1 75 ? 23.949 1.730 -5.799 1.00 67.81 75 GLY A O 1
ATOM 584 N N . MET A 1 76 ? 22.191 3.094 -6.116 1.00 71.44 76 MET A N 1
ATOM 585 C CA . MET A 1 76 ? 22.911 4.353 -6.368 1.00 71.44 76 MET A CA 1
ATOM 586 C C . MET A 1 76 ? 22.447 5.494 -5.439 1.00 71.44 76 MET A C 1
ATOM 588 O O . MET A 1 76 ? 22.299 6.636 -5.848 1.00 71.44 76 MET A O 1
ATOM 592 N N . ASN A 1 77 ? 22.194 5.198 -4.159 1.00 81.25 77 ASN A N 1
ATOM 593 C CA . ASN A 1 77 ? 21.776 6.166 -3.120 1.00 81.25 77 ASN A CA 1
ATOM 594 C C . ASN A 1 77 ? 20.403 6.841 -3.321 1.00 81.25 77 ASN A C 1
ATOM 596 O O . ASN A 1 77 ? 19.956 7.585 -2.447 1.00 81.25 77 ASN A O 1
ATOM 600 N N . SER A 1 78 ? 19.694 6.534 -4.404 1.00 88.81 78 SER A N 1
ATOM 601 C CA . SER A 1 78 ? 18.290 6.902 -4.586 1.00 88.81 78 SER A CA 1
ATOM 602 C C . SER A 1 78 ? 17.388 6.084 -3.660 1.00 88.81 78 SER A C 1
ATOM 604 O O . SER A 1 78 ? 17.540 4.859 -3.549 1.00 88.81 78 SER A O 1
ATOM 606 N N . SER A 1 79 ? 16.420 6.739 -3.019 1.00 91.94 79 SER A N 1
ATOM 607 C CA . SER A 1 79 ? 15.423 6.050 -2.201 1.00 91.94 79 SER A CA 1
ATOM 608 C C . SER A 1 79 ? 14.051 6.707 -2.257 1.00 91.94 79 SER A C 1
ATOM 610 O O . SER A 1 79 ? 13.928 7.918 -2.440 1.00 91.94 79 SER A O 1
ATOM 612 N N . ALA A 1 80 ? 13.023 5.892 -2.074 1.00 92.12 80 ALA A N 1
ATOM 613 C CA . ALA A 1 80 ? 11.644 6.319 -1.964 1.00 92.12 80 ALA A CA 1
ATOM 614 C C . ALA A 1 80 ? 11.059 5.770 -0.666 1.00 92.12 80 ALA A C 1
ATOM 616 O O . ALA A 1 80 ? 11.183 4.584 -0.374 1.00 92.12 80 ALA A O 1
ATOM 617 N N . HIS A 1 81 ? 10.431 6.628 0.128 1.00 93.44 81 HIS A N 1
ATOM 618 C CA . HIS A 1 81 ? 9.796 6.250 1.379 1.00 93.44 81 HIS A CA 1
ATOM 619 C C . HIS A 1 81 ? 8.352 6.745 1.405 1.00 93.44 81 HIS A C 1
ATOM 621 O O . HIS A 1 81 ? 8.090 7.948 1.381 1.00 93.44 81 HIS A O 1
ATOM 627 N N . TYR A 1 82 ? 7.413 5.813 1.504 1.00 91.88 82 TYR A N 1
ATOM 628 C CA . TYR A 1 82 ? 5.985 6.067 1.627 1.00 91.88 82 TYR A CA 1
ATOM 629 C C . TYR A 1 82 ? 5.488 5.669 2.994 1.00 91.88 82 TYR A C 1
ATOM 631 O O . TYR A 1 82 ? 5.840 4.614 3.505 1.00 91.88 82 TYR A O 1
ATOM 639 N N . THR A 1 83 ? 4.614 6.493 3.555 1.00 93.88 83 THR A N 1
ATOM 640 C CA . THR A 1 83 ? 3.933 6.201 4.811 1.00 93.88 83 THR A CA 1
ATOM 641 C C . THR A 1 83 ? 2.437 6.397 4.636 1.00 93.88 83 THR A C 1
ATOM 643 O O . THR A 1 83 ? 1.987 7.469 4.230 1.00 93.88 83 THR A O 1
ATOM 646 N N . LEU A 1 84 ? 1.654 5.371 4.956 1.00 94.31 84 LEU A N 1
ATOM 647 C CA . LEU A 1 84 ? 0.205 5.458 5.081 1.00 94.31 84 LEU A CA 1
ATOM 648 C C . LEU A 1 84 ? -0.169 5.186 6.531 1.00 94.31 84 LEU A C 1
ATOM 650 O O . LEU A 1 84 ? 0.061 4.096 7.049 1.00 94.31 84 LEU A O 1
ATOM 654 N N . ARG A 1 85 ? -0.782 6.170 7.180 1.00 95.44 85 ARG A N 1
ATOM 655 C CA . ARG A 1 85 ? -1.264 6.047 8.551 1.00 95.44 85 ARG A CA 1
ATOM 656 C C . ARG A 1 85 ? -2.782 6.044 8.571 1.00 95.44 85 ARG A C 1
ATOM 658 O O . ARG A 1 85 ? -3.408 6.979 8.075 1.00 95.44 85 ARG A O 1
ATOM 665 N N . ILE A 1 86 ? -3.351 5.012 9.179 1.00 94.94 86 ILE A N 1
ATOM 666 C CA . ILE A 1 86 ? -4.787 4.797 9.320 1.00 94.94 86 ILE A CA 1
ATOM 667 C C . ILE A 1 86 ? -5.101 4.727 10.811 1.00 94.94 86 ILE A C 1
ATOM 669 O O . ILE A 1 86 ? -4.615 3.847 11.515 1.00 94.94 86 ILE A O 1
ATOM 673 N N . ILE A 1 87 ? -5.894 5.670 11.302 1.00 94.19 87 ILE A N 1
ATOM 674 C CA . ILE A 1 87 ? -6.203 5.830 12.721 1.00 94.19 87 ILE A CA 1
ATOM 675 C C . ILE A 1 87 ? -7.708 5.707 12.905 1.00 94.19 87 ILE A C 1
ATOM 677 O O . ILE A 1 87 ? -8.486 6.345 12.195 1.00 94.19 87 ILE A O 1
ATOM 681 N N . ARG A 1 88 ? -8.114 4.917 13.894 1.00 91.88 88 ARG A N 1
ATOM 682 C CA . ARG A 1 88 ? -9.492 4.866 14.362 1.00 91.88 88 ARG A CA 1
ATOM 683 C C . ARG A 1 88 ? -9.881 6.205 14.975 1.00 91.88 88 ARG A C 1
ATOM 685 O O . ARG A 1 88 ? -9.164 6.745 15.816 1.00 91.88 88 ARG A O 1
ATOM 692 N N . ASN A 1 89 ? -11.064 6.684 14.632 1.00 87.75 89 ASN A N 1
ATOM 693 C CA . ASN A 1 89 ? -11.673 7.838 15.259 1.00 87.75 89 ASN A CA 1
ATOM 694 C C . ASN A 1 89 ? -13.149 7.551 15.536 1.00 87.75 89 ASN A C 1
ATOM 696 O O . ASN A 1 89 ? -13.893 7.210 14.629 1.00 87.75 89 ASN A O 1
ATOM 700 N N . ASP A 1 90 ? -13.589 7.717 16.778 1.00 80.81 90 ASP A N 1
ATOM 701 C CA . ASP A 1 90 ? -14.964 7.363 17.150 1.00 80.81 90 ASP A CA 1
ATOM 702 C C . ASP A 1 90 ? -16.026 8.321 16.582 1.00 80.81 90 ASP A C 1
ATOM 704 O O . ASP A 1 90 ? -17.194 7.955 16.523 1.00 80.81 90 ASP A O 1
ATOM 708 N N . LYS A 1 91 ? -15.634 9.525 16.139 1.00 80.88 91 LYS A N 1
ATOM 709 C CA . LYS A 1 91 ? -16.535 10.512 15.522 1.00 80.88 91 LYS A CA 1
ATOM 710 C C . LYS A 1 91 ? -16.569 10.411 13.995 1.00 80.88 91 LYS A C 1
ATOM 712 O O . LYS A 1 91 ? -17.622 10.587 13.402 1.00 80.88 91 LYS A O 1
ATOM 717 N N . TYR A 1 92 ? -15.421 10.151 13.370 1.00 77.69 92 TYR A N 1
ATOM 718 C CA . TYR A 1 92 ? -15.246 10.195 11.909 1.00 77.69 92 TYR A CA 1
ATOM 719 C C . TYR A 1 92 ? -14.956 8.815 11.281 1.00 77.69 92 TYR A C 1
ATOM 721 O O . TYR A 1 92 ? -14.637 8.719 10.097 1.00 77.69 92 TYR A O 1
ATOM 729 N N . GLY A 1 93 ? -15.024 7.737 12.072 1.00 80.12 93 GLY A N 1
ATOM 730 C CA . GLY A 1 93 ? -14.699 6.363 11.675 1.00 80.12 93 GLY A CA 1
ATOM 731 C C . GLY A 1 93 ? -13.198 6.139 11.508 1.00 80.12 93 GLY A C 1
ATOM 732 O O . GLY A 1 93 ? -12.512 5.684 12.428 1.00 80.12 93 GLY A O 1
ATOM 733 N N . VAL A 1 94 ? -12.665 6.467 10.329 1.00 87.31 94 VAL A N 1
ATOM 734 C CA . VAL A 1 94 ? -11.259 6.234 9.970 1.00 87.31 94 VAL A CA 1
ATOM 735 C C . VAL A 1 94 ? -10.610 7.496 9.423 1.00 87.31 94 VAL A C 1
ATOM 737 O O . VAL A 1 94 ? -11.001 8.030 8.388 1.00 87.31 94 VAL A O 1
ATOM 740 N N . LEU A 1 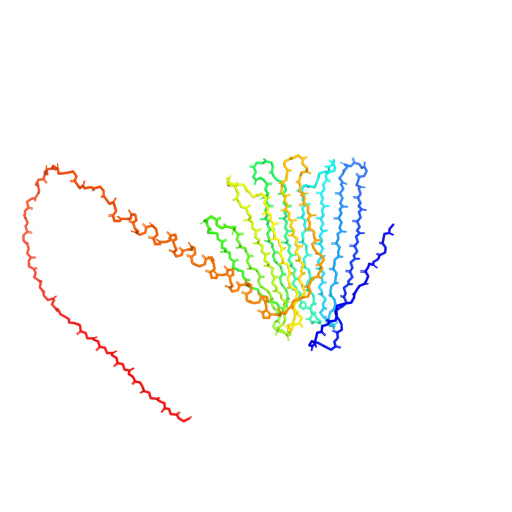95 ? -9.532 7.925 10.075 1.00 89.25 95 LEU A N 1
ATOM 741 C CA . LEU A 1 95 ? -8.646 8.965 9.568 1.00 89.25 95 LEU A CA 1
ATOM 742 C C . LEU A 1 95 ? -7.498 8.316 8.803 1.00 89.25 95 LEU A C 1
ATOM 744 O O . LEU A 1 95 ? -6.842 7.410 9.310 1.00 89.25 95 LEU A O 1
ATOM 748 N N . CYS A 1 96 ? -7.235 8.789 7.589 1.00 89.50 96 CYS A N 1
ATOM 749 C CA . CYS A 1 96 ? -6.238 8.199 6.707 1.00 89.50 96 CYS A CA 1
ATOM 750 C C . CYS A 1 96 ? -5.354 9.289 6.094 1.00 89.50 96 CYS A C 1
ATOM 752 O O . CYS A 1 96 ? -5.852 10.159 5.378 1.00 89.50 96 CYS A O 1
ATOM 754 N N . LYS A 1 97 ? -4.047 9.236 6.375 1.00 89.44 97 LYS A N 1
ATOM 755 C CA . LYS A 1 97 ? -3.052 10.203 5.895 1.00 89.44 97 LYS A CA 1
ATOM 756 C C . LYS A 1 97 ? -1.902 9.487 5.200 1.00 89.44 97 LYS A C 1
ATOM 758 O O . LYS A 1 97 ? -1.287 8.599 5.787 1.00 89.44 97 LYS A O 1
ATOM 763 N N . MET A 1 98 ? -1.591 9.925 3.985 1.00 88.56 98 MET A N 1
ATOM 764 C CA . MET A 1 98 ? -0.467 9.432 3.194 1.00 88.56 98 MET A CA 1
ATOM 765 C C . MET A 1 98 ? 0.613 10.511 3.092 1.00 88.56 98 MET A C 1
ATOM 767 O O . MET A 1 98 ? 0.283 11.669 2.845 1.00 88.56 98 MET A O 1
ATOM 771 N N . ASN A 1 99 ? 1.883 10.141 3.258 1.00 90.38 99 ASN A N 1
ATOM 772 C CA . ASN A 1 99 ? 3.027 11.010 2.980 1.00 90.38 99 ASN A CA 1
ATOM 773 C C . ASN A 1 99 ? 4.091 10.249 2.187 1.00 90.38 99 ASN A C 1
ATOM 775 O O . ASN A 1 99 ? 4.222 9.030 2.319 1.00 90.38 99 ASN A O 1
ATOM 779 N N . SER A 1 100 ? 4.890 10.989 1.430 1.00 91.12 100 SER A N 1
ATOM 780 C CA . SER A 1 100 ? 6.038 10.484 0.685 1.00 91.12 100 SER A CA 1
ATOM 781 C C . SER A 1 100 ? 7.286 11.309 0.991 1.00 91.12 100 SER A C 1
ATOM 783 O O . SER A 1 100 ? 7.207 12.497 1.306 1.00 91.12 100 SER A O 1
ATOM 785 N N . ARG A 1 101 ? 8.449 10.668 0.910 1.00 92.94 101 ARG A N 1
ATOM 786 C CA . ARG A 1 101 ? 9.768 11.301 0.893 1.00 92.94 101 ARG A CA 1
ATOM 787 C C . ARG A 1 101 ? 10.602 10.609 -0.169 1.00 92.94 101 ARG A C 1
ATOM 789 O O . ARG A 1 101 ? 10.736 9.390 -0.136 1.00 92.94 101 ARG A O 1
ATOM 796 N N . LEU A 1 102 ? 11.142 11.386 -1.092 1.00 92.31 102 LEU A N 1
ATOM 797 C CA . LEU A 1 102 ? 11.969 10.898 -2.186 1.00 92.31 102 LEU A CA 1
ATOM 798 C C . LEU A 1 102 ? 13.359 11.507 -2.081 1.00 92.31 102 LEU A C 1
ATOM 800 O O . LEU A 1 102 ? 13.510 12.638 -1.620 1.00 92.31 102 LEU A O 1
ATOM 804 N N . SER A 1 103 ? 14.368 10.749 -2.490 1.00 91.69 103 SER A N 1
ATOM 805 C CA . SER A 1 103 ? 15.750 11.207 -2.552 1.00 91.69 103 SER A CA 1
ATOM 806 C C . SER A 1 103 ? 16.457 10.649 -3.783 1.00 91.69 103 SER A C 1
ATOM 808 O O . SER A 1 103 ? 16.211 9.511 -4.192 1.00 91.69 103 SER A O 1
ATOM 810 N N . GLY A 1 104 ? 17.398 11.422 -4.325 1.00 91.06 104 GLY A N 1
ATOM 811 C CA . GLY A 1 104 ? 18.148 11.045 -5.522 1.00 91.06 104 GLY A CA 1
ATOM 812 C C . GLY A 1 104 ? 17.283 11.149 -6.773 1.00 91.06 104 GLY A C 1
ATOM 813 O O . GLY A 1 104 ? 16.613 12.154 -6.978 1.00 91.06 104 GLY A O 1
ATOM 814 N N . PHE A 1 105 ? 17.288 10.100 -7.589 1.00 90.81 105 PHE A N 1
ATOM 815 C CA . PHE A 1 105 ? 16.657 10.084 -8.910 1.00 90.81 105 PHE A CA 1
ATOM 816 C C . PHE A 1 105 ? 15.215 9.556 -8.905 1.00 90.81 105 PHE A C 1
ATOM 818 O O . PHE A 1 105 ? 14.749 9.046 -9.923 1.00 90.81 105 PHE A O 1
ATOM 825 N N . TYR A 1 106 ? 14.528 9.604 -7.762 1.00 92.00 106 TYR A N 1
ATOM 826 C CA . TYR A 1 106 ? 13.108 9.268 -7.691 1.00 92.00 106 TYR A CA 1
ATOM 827 C C . TYR A 1 106 ? 12.251 10.497 -7.938 1.00 92.00 106 TYR A C 1
ATOM 829 O O . TYR A 1 106 ? 12.431 11.515 -7.272 1.00 92.00 106 TYR A O 1
ATOM 837 N N . ASP A 1 107 ? 11.262 10.335 -8.804 1.00 91.62 107 ASP A N 1
ATOM 838 C CA . ASP A 1 107 ? 10.168 11.278 -8.965 1.00 91.62 107 ASP A CA 1
ATOM 839 C C . ASP A 1 107 ? 8.832 10.572 -8.697 1.00 91.62 107 ASP A C 1
ATOM 841 O O . ASP A 1 107 ? 8.745 9.338 -8.613 1.00 91.62 107 ASP A O 1
ATOM 845 N N . SER A 1 108 ? 7.782 11.359 -8.491 1.00 91.75 108 SER A N 1
ATOM 846 C CA . SER A 1 108 ? 6.446 10.843 -8.264 1.00 91.75 108 SER A CA 1
ATOM 847 C C . SER A 1 108 ? 5.355 11.746 -8.783 1.00 91.75 108 SER A C 1
ATOM 849 O O . SER A 1 108 ? 5.458 12.967 -8.771 1.00 91.75 108 SER A O 1
ATOM 851 N N . TYR A 1 109 ? 4.241 11.109 -9.102 1.00 89.94 109 TYR A N 1
ATOM 852 C CA . TYR A 1 109 ? 3.015 11.776 -9.478 1.00 89.94 109 TYR A CA 1
ATOM 853 C C . TYR A 1 109 ? 1.853 11.220 -8.660 1.00 89.94 109 TYR A C 1
ATOM 855 O O . TYR A 1 109 ? 1.795 10.021 -8.375 1.00 89.94 109 TYR A O 1
ATOM 863 N N . LYS A 1 110 ? 0.925 12.090 -8.261 1.00 90.50 110 LYS A N 1
ATOM 864 C CA . LYS A 1 110 ? -0.229 11.714 -7.445 1.00 90.50 110 LYS A CA 1
ATOM 865 C C . LYS A 1 110 ? -1.517 12.229 -8.069 1.00 90.50 110 LYS A C 1
ATOM 867 O O . LYS A 1 110 ? -1.723 13.434 -8.148 1.00 90.50 110 LYS A O 1
ATOM 872 N N . ASP A 1 111 ? -2.411 11.300 -8.371 1.00 88.50 111 ASP A N 1
ATOM 873 C CA . ASP A 1 111 ? -3.799 11.565 -8.723 1.00 88.50 111 ASP A CA 1
ATOM 874 C C . ASP A 1 111 ? -4.694 11.455 -7.484 1.00 88.50 111 ASP A C 1
ATOM 876 O O . ASP A 1 111 ? -4.583 10.505 -6.697 1.00 88.50 111 ASP A O 1
ATOM 880 N N . HIS A 1 112 ? -5.626 12.396 -7.327 1.00 87.94 112 HIS A N 1
ATOM 881 C CA . HIS A 1 112 ? -6.673 12.328 -6.313 1.00 87.94 112 HIS A CA 1
ATOM 882 C C . HIS A 1 112 ? -8.049 12.509 -6.947 1.00 87.94 112 HIS A C 1
ATOM 884 O O . HIS A 1 112 ? -8.329 13.533 -7.560 1.00 87.94 112 HIS A O 1
ATOM 890 N N . TYR A 1 113 ? -8.918 11.522 -6.749 1.00 83.69 113 TYR A N 1
ATOM 891 C CA . TYR A 1 113 ? -10.269 11.505 -7.283 1.00 83.69 113 TYR A CA 1
ATOM 892 C C . TYR A 1 113 ? -11.288 11.391 -6.146 1.00 83.69 113 TYR A C 1
ATOM 894 O O . TYR A 1 113 ? -11.261 10.441 -5.359 1.00 83.69 113 TYR A O 1
ATOM 902 N N . CYS A 1 114 ? -12.214 12.347 -6.089 1.00 83.19 114 CYS A N 1
ATOM 903 C CA . CYS A 1 114 ? -13.329 12.387 -5.146 1.00 83.19 114 CYS A CA 1
ATOM 904 C C . CYS A 1 114 ? -14.618 12.586 -5.953 1.00 83.19 114 CYS A C 1
ATOM 906 O O . CYS A 1 114 ? -14.949 13.710 -6.321 1.00 83.19 114 CYS A O 1
ATOM 908 N N . VAL A 1 115 ? -15.291 11.487 -6.312 1.00 79.81 115 VAL A N 1
ATOM 909 C CA . VAL A 1 115 ? -16.459 11.511 -7.214 1.00 79.81 115 VAL A CA 1
ATOM 910 C C . VAL A 1 115 ? -17.598 10.707 -6.598 1.00 79.81 115 VAL A C 1
ATOM 912 O O . VAL A 1 115 ? -17.653 9.494 -6.799 1.00 79.81 115 VAL A O 1
ATOM 915 N N . PRO A 1 116 ? -18.517 11.333 -5.845 1.00 72.38 116 PRO A N 1
ATOM 916 C CA . PRO A 1 116 ? -19.689 10.640 -5.319 1.00 72.38 116 PRO A CA 1
ATOM 917 C C . PRO A 1 116 ? -20.527 10.007 -6.450 1.00 72.38 116 PRO A C 1
ATOM 919 O O . PRO A 1 116 ? -20.671 10.617 -7.508 1.00 72.38 116 PRO A O 1
ATOM 922 N N . PRO A 1 117 ? -21.091 8.795 -6.278 1.00 72.88 117 PRO A N 1
ATOM 923 C CA . PRO A 1 117 ? -21.039 7.926 -5.098 1.00 72.88 117 PRO A CA 1
ATOM 924 C C . PRO A 1 117 ? -19.857 6.929 -5.107 1.00 72.88 117 PRO A C 1
ATOM 926 O O . PRO A 1 117 ? -19.896 5.927 -4.394 1.00 72.88 117 PRO A O 1
ATOM 929 N N . LEU A 1 118 ? -18.837 7.118 -5.952 1.00 78.88 118 LEU A N 1
ATOM 930 C CA . LEU A 1 118 ? -17.658 6.246 -5.970 1.00 78.88 118 LEU A CA 1
ATOM 931 C C . LEU A 1 118 ? -16.785 6.451 -4.723 1.00 78.88 118 LEU A C 1
ATOM 933 O O . LEU A 1 118 ? -16.770 7.517 -4.113 1.00 78.88 118 LEU A O 1
ATOM 937 N N . SER A 1 119 ? -15.999 5.425 -4.389 1.00 81.19 119 SER A N 1
ATOM 938 C CA . SER A 1 119 ? -14.948 5.513 -3.374 1.00 81.19 119 SER A CA 1
ATOM 939 C C . SER A 1 119 ? -13.939 6.613 -3.712 1.00 81.19 119 SER A C 1
ATOM 941 O O . SER A 1 119 ? -13.457 6.690 -4.849 1.00 81.19 119 SER A O 1
ATOM 943 N N . ASN A 1 120 ? -13.521 7.379 -2.704 1.00 87.12 120 ASN A N 1
ATOM 944 C CA . ASN A 1 120 ? -12.414 8.319 -2.857 1.00 87.12 120 ASN A CA 1
ATOM 945 C C . ASN A 1 120 ? -11.153 7.526 -3.189 1.00 87.12 120 ASN A C 1
ATOM 947 O O . ASN A 1 120 ? -10.779 6.601 -2.463 1.00 87.12 120 ASN A O 1
ATOM 951 N N . THR A 1 121 ? -10.517 7.877 -4.296 1.00 88.75 121 THR A N 1
ATOM 952 C CA . THR A 1 121 ? -9.423 7.107 -4.872 1.00 88.75 121 THR A CA 1
ATOM 953 C C . THR A 1 121 ? -8.182 7.984 -4.965 1.00 88.75 121 THR A C 1
ATOM 955 O O . THR A 1 121 ? -8.221 9.083 -5.507 1.00 88.75 121 THR A O 1
ATOM 958 N N . GLU A 1 122 ? -7.067 7.507 -4.427 1.00 90.88 122 GLU A N 1
ATOM 959 C CA . GLU A 1 122 ? -5.750 8.119 -4.587 1.00 90.88 122 GLU A CA 1
ATOM 960 C C . GLU A 1 122 ? -4.854 7.134 -5.328 1.00 90.88 122 GLU A C 1
ATOM 962 O O . GLU A 1 122 ? -4.720 5.979 -4.915 1.00 90.88 122 GLU A O 1
ATOM 967 N N . ILE A 1 123 ? -4.242 7.591 -6.419 1.00 89.62 123 ILE A N 1
ATOM 968 C CA . ILE A 1 123 ? -3.249 6.810 -7.152 1.00 89.62 123 ILE A CA 1
ATOM 969 C C . ILE A 1 123 ? -1.932 7.549 -7.074 1.00 89.62 123 ILE A C 1
ATOM 971 O O . ILE A 1 123 ? -1.830 8.707 -7.458 1.00 89.62 123 ILE A O 1
ATOM 975 N N . PHE A 1 124 ? -0.929 6.878 -6.544 1.00 90.25 124 PHE A N 1
ATOM 976 C CA . PHE A 1 124 ? 0.386 7.440 -6.362 1.00 90.25 124 PHE A CA 1
ATOM 977 C C . PHE A 1 124 ? 1.385 6.605 -7.149 1.00 90.25 124 PHE A C 1
ATOM 979 O O . PHE A 1 124 ? 1.514 5.408 -6.909 1.00 90.25 124 PHE A O 1
ATOM 986 N N . TYR A 1 125 ? 2.080 7.235 -8.081 1.00 90.25 125 TYR A N 1
ATOM 987 C CA . TYR A 1 125 ? 3.099 6.618 -8.913 1.00 90.25 125 TYR A CA 1
ATOM 988 C C . TYR A 1 125 ? 4.451 7.126 -8.485 1.00 90.25 125 TYR A C 1
ATOM 990 O O . TYR A 1 125 ? 4.608 8.308 -8.177 1.00 90.25 125 TYR A O 1
ATOM 998 N N . TYR A 1 126 ? 5.435 6.246 -8.523 1.00 91.19 126 TYR A N 1
ATOM 999 C CA . TYR A 1 126 ? 6.811 6.645 -8.353 1.00 91.19 126 TYR A CA 1
ATOM 1000 C C . TYR A 1 126 ? 7.709 5.841 -9.259 1.00 91.19 126 TYR A C 1
ATOM 1002 O O . TYR A 1 126 ? 7.434 4.680 -9.561 1.00 91.19 126 TYR A O 1
ATOM 1010 N N . PHE A 1 127 ? 8.785 6.472 -9.693 1.00 90.19 127 PHE A N 1
ATOM 1011 C CA . PHE A 1 127 ? 9.719 5.860 -10.614 1.00 90.19 127 PHE A CA 1
ATOM 1012 C C . PHE A 1 127 ? 11.109 6.439 -10.402 1.00 90.19 127 PHE A C 1
ATOM 1014 O O . PHE A 1 127 ? 11.272 7.590 -10.000 1.00 90.19 127 PHE A O 1
ATOM 1021 N N . CYS A 1 128 ? 12.117 5.610 -10.635 1.00 90.00 128 CYS A N 1
ATOM 1022 C CA . CYS A 1 128 ? 13.509 6.004 -10.571 1.00 90.00 128 CYS A CA 1
ATOM 1023 C C . CYS A 1 128 ? 14.028 6.245 -11.989 1.00 90.00 128 CYS A C 1
ATOM 1025 O O . CYS A 1 128 ? 14.030 5.335 -12.818 1.00 90.00 128 CYS A O 1
ATOM 1027 N N . HIS A 1 129 ? 14.510 7.454 -12.274 1.00 88.06 129 HIS A N 1
ATOM 1028 C CA . HIS A 1 129 ? 15.034 7.812 -13.595 1.00 88.06 129 HIS A CA 1
ATOM 1029 C C . HIS A 1 129 ? 16.278 7.000 -13.995 1.00 88.06 129 HIS A C 1
ATOM 1031 O O . HIS A 1 129 ? 16.523 6.817 -15.185 1.00 88.06 129 HIS A O 1
ATOM 1037 N N . GLU A 1 130 ? 17.041 6.479 -13.027 1.00 86.38 130 GLU A N 1
ATOM 1038 C CA . GLU A 1 130 ? 18.268 5.709 -13.290 1.00 86.38 130 GLU A CA 1
ATOM 1039 C C . GLU A 1 130 ? 17.993 4.351 -13.936 1.00 86.38 130 GLU A C 1
ATOM 1041 O O . GLU A 1 130 ? 18.710 3.937 -14.841 1.00 86.38 130 GLU A O 1
ATOM 1046 N N . ASN A 1 131 ? 16.979 3.632 -13.450 1.00 82.00 131 ASN A N 1
ATOM 1047 C CA . ASN A 1 131 ? 16.673 2.274 -13.907 1.00 82.00 131 ASN A CA 1
ATOM 1048 C C . ASN A 1 131 ? 15.332 2.178 -14.645 1.00 82.00 131 ASN A C 1
ATOM 1050 O O . ASN A 1 131 ? 15.009 1.104 -15.139 1.00 82.00 131 ASN A O 1
ATOM 1054 N N . ARG A 1 132 ? 14.577 3.283 -14.734 1.00 84.94 132 ARG A N 1
ATOM 1055 C CA . ARG A 1 132 ? 13.231 3.369 -15.325 1.00 84.94 132 ARG A CA 1
ATOM 1056 C C . ARG A 1 132 ? 12.218 2.400 -14.713 1.00 84.94 132 ARG A C 1
ATOM 1058 O O . ARG A 1 132 ? 11.234 2.057 -15.356 1.00 84.94 132 ARG A O 1
ATOM 1065 N N . LEU A 1 133 ? 12.451 1.979 -13.476 1.00 85.62 133 LEU A N 1
ATOM 1066 C CA . LEU A 1 133 ? 11.560 1.111 -12.721 1.00 85.62 133 LEU A CA 1
ATOM 1067 C C . LEU A 1 133 ? 11.010 1.868 -11.518 1.00 85.62 133 LEU A C 1
ATOM 1069 O O . LEU A 1 133 ? 11.592 2.846 -11.041 1.00 85.62 133 LEU A O 1
ATOM 1073 N N . GLY A 1 134 ? 9.897 1.386 -10.987 1.00 86.19 134 GLY A N 1
ATOM 1074 C CA . GLY A 1 134 ? 9.332 1.963 -9.782 1.00 86.19 134 GLY A CA 1
ATOM 1075 C C . GLY A 1 134 ? 8.199 1.140 -9.219 1.00 86.19 134 GLY A C 1
ATOM 1076 O O . GLY A 1 134 ? 8.347 -0.052 -8.941 1.00 86.19 134 GLY A O 1
ATOM 1077 N N . GLY A 1 135 ? 7.068 1.794 -9.032 1.00 89.56 135 GLY A N 1
ATOM 1078 C CA . GLY A 1 135 ? 5.867 1.154 -8.554 1.00 89.56 135 GLY A CA 1
ATOM 1079 C C . GLY A 1 135 ? 4.725 2.140 -8.438 1.00 89.56 135 GLY A C 1
ATOM 1080 O O . GLY A 1 135 ? 4.827 3.327 -8.758 1.00 89.56 135 GLY A O 1
ATOM 1081 N N . PHE A 1 136 ? 3.607 1.637 -7.947 1.00 89.62 136 PHE A N 1
ATOM 1082 C CA . PHE A 1 136 ? 2.482 2.490 -7.620 1.00 89.62 136 PHE A CA 1
ATOM 1083 C C . PHE A 1 136 ? 1.784 2.006 -6.363 1.00 89.62 136 PHE A C 1
ATOM 1085 O O . PHE A 1 136 ? 1.895 0.859 -5.920 1.00 89.62 136 PHE A O 1
ATOM 1092 N N . PHE A 1 137 ? 1.048 2.936 -5.782 1.00 90.06 137 PHE A N 1
ATOM 1093 C CA . PHE A 1 137 ? 0.222 2.741 -4.622 1.00 90.06 137 PHE A CA 1
ATOM 1094 C C . PHE A 1 137 ? -1.191 3.198 -4.952 1.00 90.06 137 PHE A C 1
ATOM 1096 O O . PHE A 1 137 ? -1.421 4.331 -5.371 1.00 90.06 137 PHE A O 1
ATOM 1103 N N . PHE A 1 138 ? -2.138 2.293 -4.770 1.00 90.88 138 PHE A N 1
ATOM 1104 C CA . PHE A 1 138 ? -3.547 2.531 -5.012 1.00 90.88 138 PHE A CA 1
ATOM 1105 C C . PHE A 1 138 ? -4.299 2.510 -3.690 1.00 90.88 138 PHE A C 1
ATOM 1107 O O . PHE A 1 138 ? -4.265 1.504 -2.981 1.00 90.88 138 PHE A O 1
ATOM 1114 N N . LEU A 1 139 ? -4.974 3.604 -3.358 1.00 92.88 139 LEU A N 1
ATOM 1115 C CA . LEU A 1 139 ? -5.710 3.764 -2.114 1.00 92.88 139 LEU A CA 1
ATOM 1116 C C . LEU A 1 139 ? -7.173 4.081 -2.414 1.00 92.88 139 LEU A C 1
ATOM 1118 O O . LEU A 1 139 ? -7.492 5.147 -2.926 1.00 92.88 139 LEU A O 1
ATOM 1122 N N . GLU A 1 140 ? -8.066 3.174 -2.040 1.00 92.38 140 GLU A N 1
ATOM 1123 C CA . GLU A 1 140 ? -9.513 3.371 -2.099 1.00 92.38 140 GLU A CA 1
ATOM 1124 C C . GLU A 1 140 ? -10.051 3.587 -0.684 1.00 92.38 140 GLU A C 1
ATOM 1126 O O . GLU A 1 140 ? -9.782 2.789 0.220 1.00 92.38 140 GLU A O 1
ATOM 1131 N N . LYS A 1 141 ? -10.852 4.632 -0.493 1.00 91.44 141 LYS A N 1
ATOM 1132 C CA . LYS A 1 141 ? -11.581 4.918 0.744 1.00 91.44 141 LYS A CA 1
ATOM 1133 C C . LYS A 1 141 ? -13.070 4.851 0.436 1.00 91.44 141 LYS A C 1
ATOM 1135 O O . LYS A 1 141 ? -13.585 5.671 -0.321 1.00 91.44 141 LYS A O 1
ATOM 1140 N N . ASN A 1 142 ? -13.751 3.868 1.008 1.00 88.81 142 ASN A N 1
ATOM 1141 C CA . ASN A 1 142 ? -15.200 3.782 0.919 1.00 88.81 142 ASN A CA 1
ATOM 1142 C C . ASN A 1 142 ? -15.822 4.651 2.014 1.00 88.81 142 ASN A C 1
ATOM 1144 O O . ASN A 1 142 ? -15.482 4.480 3.189 1.00 88.81 142 ASN A O 1
ATOM 1148 N N . VAL A 1 143 ? -16.713 5.556 1.616 1.00 83.44 143 VAL A N 1
ATOM 1149 C CA . VAL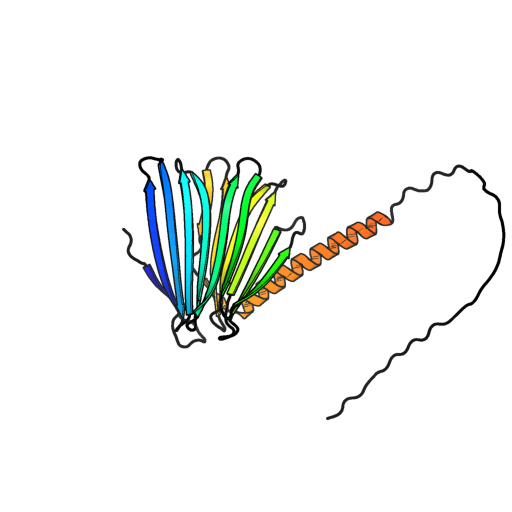 A 1 143 ? -17.389 6.503 2.502 1.00 83.44 143 VAL A CA 1
ATOM 1150 C C . VAL A 1 143 ? -18.880 6.188 2.497 1.00 83.44 143 VAL A C 1
ATOM 1152 O O . VAL A 1 143 ? -19.501 6.188 1.438 1.00 83.44 143 VAL A O 1
ATOM 1155 N N . ILE A 1 144 ? -19.452 5.931 3.671 1.00 81.69 144 ILE A N 1
ATOM 1156 C CA . ILE A 1 144 ? -20.892 5.735 3.867 1.00 81.69 144 ILE A CA 1
ATOM 1157 C C . ILE A 1 144 ? -21.351 6.759 4.897 1.00 81.69 144 ILE A C 1
ATOM 1159 O O . ILE A 1 144 ? -20.757 6.853 5.967 1.00 81.69 144 ILE A O 1
ATOM 1163 N N . ASN A 1 145 ? -22.384 7.542 4.573 1.00 80.00 145 ASN A N 1
ATOM 1164 C CA . ASN A 1 145 ? -22.908 8.599 5.448 1.00 80.00 145 ASN A CA 1
ATOM 1165 C C . ASN A 1 145 ? -21.797 9.513 6.003 1.00 80.00 145 ASN A C 1
ATOM 1167 O O . ASN A 1 145 ? -21.725 9.744 7.205 1.00 80.00 145 ASN A O 1
ATOM 1171 N N . GLU A 1 146 ? -20.892 9.966 5.127 1.00 77.88 146 GLU A N 1
ATOM 1172 C CA . GLU A 1 146 ? -19.742 10.831 5.465 1.00 77.88 146 GLU A CA 1
ATOM 1173 C C . GLU A 1 146 ? -18.663 10.184 6.359 1.00 77.88 146 GLU A C 1
ATOM 1175 O O . GLU A 1 146 ? -17.669 10.823 6.705 1.00 77.88 146 GLU A O 1
ATOM 1180 N N . VAL A 1 147 ? -18.796 8.894 6.677 1.00 82.50 147 VAL A N 1
ATOM 1181 C CA . VAL A 1 147 ? -17.849 8.134 7.497 1.00 82.50 147 VAL A CA 1
ATOM 1182 C C . VAL A 1 147 ? -17.047 7.169 6.628 1.00 82.50 147 VAL A C 1
ATOM 1184 O O . VAL A 1 147 ? -17.594 6.409 5.829 1.00 82.50 147 VAL A O 1
ATOM 1187 N N . VAL A 1 148 ? -15.721 7.164 6.793 1.00 85.81 148 VAL A N 1
ATOM 1188 C CA . VAL A 1 148 ? -14.853 6.188 6.119 1.00 85.81 148 VAL A CA 1
ATOM 1189 C C . VAL A 1 148 ? -14.954 4.849 6.849 1.00 85.81 148 VAL A C 1
ATOM 1191 O O . VAL A 1 148 ? -14.388 4.681 7.927 1.00 85.81 148 VAL A O 1
ATOM 1194 N N . GLU A 1 149 ? -15.638 3.875 6.255 1.00 88.25 149 GLU A N 1
ATOM 1195 C CA . GLU A 1 149 ? -15.792 2.538 6.851 1.00 88.25 149 GLU A CA 1
ATOM 1196 C C . GLU A 1 149 ? -14.670 1.577 6.455 1.00 88.25 149 GLU A C 1
ATOM 1198 O O . GLU A 1 149 ? -14.303 0.663 7.201 1.00 88.25 149 GLU A O 1
ATOM 1203 N N . ARG A 1 150 ? -14.126 1.756 5.247 1.00 91.12 150 ARG A N 1
ATOM 1204 C CA . ARG A 1 150 ? -13.142 0.838 4.678 1.00 91.12 150 ARG A CA 1
ATOM 1205 C C . ARG A 1 150 ? -12.079 1.578 3.892 1.00 91.12 150 ARG A C 1
ATOM 1207 O O . ARG A 1 150 ? -12.377 2.413 3.046 1.00 91.12 150 ARG A O 1
ATOM 1214 N N . VAL A 1 151 ? -10.838 1.171 4.114 1.00 93.31 151 VAL A N 1
ATOM 1215 C CA . VAL A 1 151 ? -9.671 1.594 3.349 1.00 93.31 151 VAL A CA 1
ATOM 1216 C C . VAL A 1 151 ? -9.054 0.364 2.690 1.00 93.31 151 VAL A C 1
ATOM 1218 O O . VAL A 1 151 ? -8.843 -0.659 3.340 1.00 93.31 151 VAL A O 1
ATOM 1221 N N . LYS A 1 152 ? -8.769 0.433 1.394 1.00 94.56 152 LYS A N 1
ATOM 1222 C CA . LYS A 1 152 ? -8.042 -0.606 0.659 1.00 94.56 152 LYS A CA 1
ATOM 1223 C C . LYS A 1 152 ? -6.811 0.024 0.031 1.00 94.56 152 LYS A C 1
ATOM 1225 O O . LYS A 1 152 ? -6.933 0.915 -0.796 1.00 94.56 152 LYS A O 1
ATOM 1230 N N . ALA A 1 153 ? -5.646 -0.463 0.421 1.00 93.69 153 ALA A N 1
ATOM 1231 C CA . ALA A 1 153 ? -4.361 -0.105 -0.145 1.00 93.69 153 ALA A CA 1
ATOM 1232 C C . ALA A 1 153 ? -3.845 -1.260 -1.008 1.00 93.69 153 ALA A C 1
ATOM 1234 O O . ALA A 1 153 ? -3.940 -2.421 -0.614 1.00 93.69 153 ALA A O 1
ATOM 1235 N N . THR A 1 154 ? -3.303 -0.963 -2.180 1.00 93.00 154 THR A N 1
ATOM 1236 C CA . THR A 1 154 ? -2.556 -1.918 -3.002 1.00 93.00 154 THR A CA 1
ATOM 1237 C C . THR A 1 154 ? -1.225 -1.286 -3.356 1.00 93.00 154 THR A C 1
ATOM 1239 O O . THR A 1 154 ? -1.211 -0.243 -4.000 1.00 93.00 154 THR A O 1
ATOM 1242 N N . HIS A 1 155 ? -0.122 -1.895 -2.935 1.00 92.31 155 HIS A N 1
ATOM 1243 C CA . HIS A 1 155 ? 1.205 -1.550 -3.439 1.00 92.31 155 HIS A CA 1
ATOM 1244 C C . HIS A 1 155 ? 1.580 -2.541 -4.528 1.00 92.31 155 HIS A C 1
ATOM 1246 O O . HIS A 1 155 ? 1.295 -3.730 -4.394 1.00 92.31 155 HIS A O 1
ATOM 1252 N N . ALA A 1 156 ? 2.193 -2.051 -5.591 1.00 91.94 156 ALA A N 1
ATOM 1253 C CA . ALA A 1 156 ? 2.717 -2.865 -6.666 1.00 91.94 156 ALA A CA 1
ATOM 1254 C C . ALA A 1 156 ? 4.155 -2.451 -6.944 1.00 91.94 156 ALA A C 1
ATOM 1256 O O . ALA A 1 156 ? 4.428 -1.296 -7.278 1.00 91.94 156 ALA A O 1
ATOM 1257 N N . PHE A 1 157 ? 5.053 -3.415 -6.792 1.00 90.69 157 PHE A N 1
ATOM 1258 C CA . PHE A 1 157 ? 6.462 -3.274 -7.103 1.00 90.69 157 PHE A CA 1
ATOM 1259 C C . PHE A 1 157 ? 6.705 -3.686 -8.551 1.00 90.69 157 PHE A C 1
ATOM 1261 O O . PHE A 1 157 ? 6.444 -4.835 -8.916 1.00 90.69 157 PHE A O 1
ATOM 1268 N N . ASP A 1 158 ? 7.183 -2.754 -9.369 1.00 90.44 158 ASP A N 1
ATOM 1269 C CA . ASP A 1 158 ? 7.483 -3.001 -10.774 1.00 90.44 158 ASP A CA 1
ATOM 1270 C C . ASP A 1 158 ? 8.798 -3.773 -10.912 1.00 90.44 158 ASP A C 1
ATOM 1272 O O . ASP A 1 158 ? 9.832 -3.350 -10.394 1.00 90.44 158 ASP A O 1
ATOM 1276 N N . CYS A 1 159 ? 8.757 -4.906 -11.605 1.00 88.62 159 CYS A N 1
ATOM 1277 C CA . CYS A 1 159 ? 9.899 -5.759 -11.909 1.00 88.62 159 CYS A CA 1
ATOM 1278 C C . CYS A 1 159 ? 10.169 -5.832 -13.427 1.00 88.62 159 CYS A C 1
ATOM 1280 O O . CYS A 1 159 ? 10.793 -6.790 -13.876 1.00 88.62 159 CYS A O 1
ATOM 1282 N N . GLY A 1 160 ? 9.713 -4.855 -14.219 1.00 86.44 160 GLY A N 1
ATOM 1283 C CA . GLY A 1 160 ? 9.805 -4.845 -15.681 1.00 86.44 160 GLY A CA 1
ATOM 1284 C C . GLY A 1 160 ? 8.482 -5.286 -16.306 1.00 86.44 160 GLY A C 1
ATOM 1285 O O .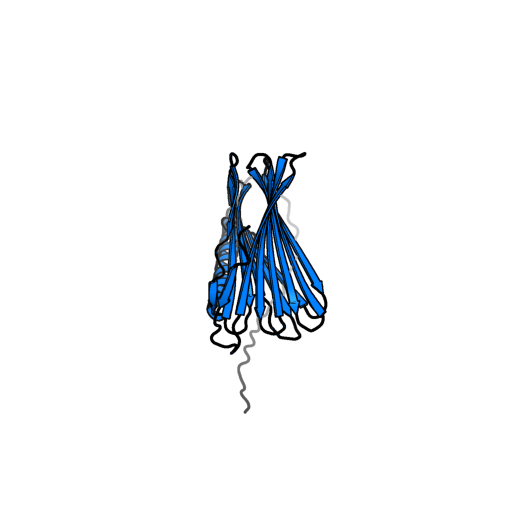 GLY A 1 160 ? 7.475 -4.592 -16.204 1.00 86.44 160 GLY A O 1
ATOM 1286 N N . ASP A 1 161 ? 8.449 -6.466 -16.925 1.00 88.44 161 ASP A N 1
ATOM 1287 C CA . ASP A 1 161 ? 7.220 -6.982 -17.567 1.00 88.44 161 ASP A CA 1
ATOM 1288 C C . ASP A 1 161 ? 6.190 -7.544 -16.567 1.00 88.44 161 ASP A C 1
ATOM 1290 O O . ASP A 1 161 ? 5.061 -7.900 -16.926 1.00 88.44 161 ASP A O 1
ATOM 1294 N N . GLU A 1 162 ? 6.572 -7.656 -15.296 1.00 91.56 162 GLU A N 1
ATOM 1295 C CA . GLU A 1 162 ? 5.735 -8.173 -14.218 1.00 91.56 162 GLU A CA 1
ATOM 1296 C C . GLU A 1 162 ? 5.768 -7.232 -13.010 1.00 91.56 162 GLU A C 1
ATOM 1298 O O . GLU A 1 162 ? 6.780 -6.596 -12.724 1.00 91.56 162 GLU A O 1
ATOM 1303 N N . THR A 1 163 ? 4.674 -7.197 -12.249 1.00 91.44 163 THR A N 1
ATOM 1304 C CA . THR A 1 163 ? 4.591 -6.514 -10.958 1.00 91.44 163 THR A CA 1
ATOM 1305 C C . THR A 1 163 ? 4.269 -7.504 -9.847 1.00 91.44 163 THR A C 1
ATOM 1307 O O . THR A 1 163 ? 3.556 -8.493 -10.048 1.00 91.44 163 THR A O 1
ATOM 1310 N N . VAL A 1 164 ? 4.778 -7.236 -8.646 1.00 91.75 164 VAL A N 1
ATOM 1311 C CA . VAL A 1 164 ? 4.409 -7.975 -7.434 1.00 91.75 164 VAL A CA 1
ATOM 1312 C C . VAL A 1 164 ? 3.566 -7.085 -6.543 1.00 91.75 164 VAL A C 1
ATOM 1314 O O . VAL A 1 164 ? 4.008 -6.030 -6.092 1.00 91.75 164 VAL A O 1
ATOM 1317 N N . ASN A 1 165 ? 2.333 -7.523 -6.307 1.00 92.00 165 ASN A N 1
ATOM 1318 C CA . ASN A 1 165 ? 1.302 -6.711 -5.688 1.00 92.00 165 ASN A CA 1
ATOM 1319 C C . ASN A 1 165 ? 0.979 -7.227 -4.288 1.00 92.00 165 ASN A C 1
ATOM 1321 O O . ASN A 1 165 ? 0.728 -8.417 -4.105 1.00 92.00 165 ASN A O 1
ATOM 1325 N N . VAL A 1 166 ? 0.885 -6.318 -3.322 1.00 92.50 166 VAL A N 1
ATOM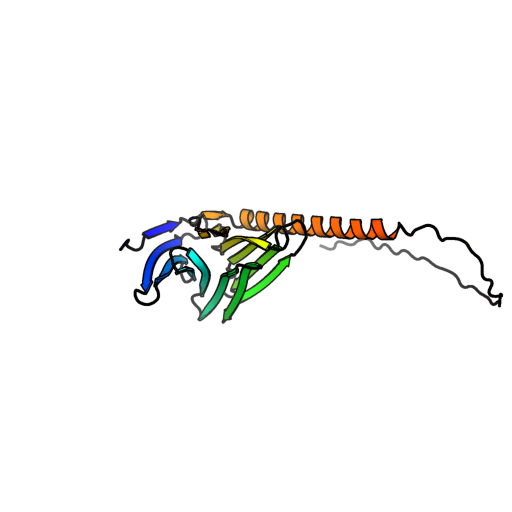 1326 C CA . VAL A 1 166 ? 0.370 -6.591 -1.977 1.00 92.50 166 VAL A CA 1
ATOM 1327 C C . VAL A 1 166 ? -0.873 -5.766 -1.745 1.00 92.50 166 VAL A C 1
ATOM 1329 O O . VAL A 1 166 ? -0.872 -4.550 -1.945 1.00 92.50 166 VAL A O 1
ATOM 1332 N N . LYS A 1 167 ? -1.934 -6.417 -1.269 1.00 94.62 167 LYS A N 1
ATOM 1333 C CA . LYS A 1 167 ? -3.191 -5.754 -0.938 1.00 94.62 167 LYS A CA 1
ATOM 1334 C C . LYS A 1 167 ? -3.440 -5.781 0.559 1.00 94.62 167 LYS A C 1
ATOM 1336 O O . LYS A 1 167 ? -3.378 -6.825 1.199 1.00 94.62 167 LYS A O 1
ATOM 1341 N N . ILE A 1 168 ? -3.793 -4.624 1.094 1.00 94.75 168 ILE A N 1
ATOM 1342 C CA . ILE A 1 168 ? -4.077 -4.406 2.506 1.00 94.75 168 ILE A CA 1
ATOM 1343 C C . ILE A 1 168 ? -5.475 -3.808 2.598 1.00 94.75 168 ILE A C 1
ATOM 1345 O O . ILE A 1 168 ? -5.776 -2.791 1.972 1.00 94.75 168 ILE A O 1
ATOM 1349 N N . LYS A 1 169 ? -6.359 -4.450 3.353 1.00 95.62 169 LYS A N 1
ATOM 1350 C CA . LYS A 1 169 ? -7.724 -3.984 3.599 1.00 95.62 169 LYS A CA 1
ATOM 1351 C C . LYS A 1 169 ? -7.852 -3.670 5.079 1.00 95.62 169 LYS A C 1
ATOM 1353 O O . LYS A 1 169 ? -7.597 -4.528 5.914 1.00 95.62 169 LYS A O 1
ATOM 1358 N N . VAL A 1 170 ? -8.281 -2.457 5.390 1.00 94.38 170 VAL A N 1
ATOM 1359 C CA . VAL A 1 170 ? -8.615 -2.030 6.744 1.00 94.38 170 VAL A CA 1
ATOM 1360 C C . VAL A 1 170 ? -10.101 -1.729 6.792 1.00 94.38 170 VAL A C 1
ATOM 1362 O O . VAL A 1 170 ? -10.609 -0.955 5.981 1.00 94.38 170 VAL A O 1
ATOM 1365 N N . ARG A 1 171 ? -10.804 -2.367 7.721 1.00 92.81 171 ARG A N 1
ATOM 1366 C CA . ARG A 1 171 ? -12.222 -2.131 7.998 1.00 92.81 171 ARG A CA 1
ATOM 1367 C C . ARG A 1 171 ? -12.369 -1.575 9.402 1.00 92.81 171 ARG A C 1
ATOM 1369 O O . ARG A 1 171 ? -11.655 -2.005 10.306 1.00 92.81 171 ARG A O 1
ATOM 1376 N N . TYR A 1 172 ? -13.279 -0.631 9.569 1.00 90.19 172 TYR A N 1
ATOM 1377 C CA . TYR A 1 172 ? -13.650 -0.120 10.875 1.00 90.19 172 TYR A CA 1
ATOM 1378 C C . TYR A 1 172 ? -14.880 -0.847 11.401 1.00 90.19 172 TYR A C 1
ATOM 1380 O O . TYR A 1 172 ? -15.898 -0.936 10.722 1.00 90.19 172 TYR A O 1
ATOM 1388 N N . ASP A 1 173 ? -14.763 -1.347 12.624 1.00 88.19 173 ASP A N 1
ATOM 1389 C CA . ASP A 1 173 ? -15.872 -1.850 13.416 1.00 88.19 173 ASP A CA 1
ATOM 1390 C C . ASP A 1 173 ? -15.852 -1.130 14.769 1.00 88.19 173 ASP A C 1
ATOM 1392 O O . ASP A 1 173 ? -14.834 -1.101 15.465 1.00 88.19 173 ASP A O 1
ATOM 1396 N N . GLN A 1 174 ? -16.975 -0.536 15.166 1.00 84.50 174 GLN A N 1
ATOM 1397 C CA . GLN A 1 174 ? -17.049 0.251 16.397 1.00 84.50 174 GLN A CA 1
ATOM 1398 C C . GLN A 1 174 ? -16.764 -0.581 17.666 1.00 84.50 174 GLN A C 1
ATOM 1400 O O . GLN A 1 174 ? -16.258 -0.056 18.661 1.00 84.50 174 GLN A O 1
ATOM 1405 N N . ARG A 1 175 ? -17.072 -1.885 17.651 1.00 86.69 175 ARG A N 1
ATOM 1406 C CA . ARG A 1 175 ? -16.927 -2.802 18.793 1.00 86.69 175 ARG A CA 1
ATOM 1407 C C . ARG A 1 175 ? -15.541 -3.439 18.849 1.00 86.69 175 ARG A C 1
ATOM 1409 O O . ARG A 1 175 ? -15.025 -3.657 19.949 1.00 86.69 175 ARG A O 1
ATOM 1416 N N . VAL A 1 176 ? -14.956 -3.734 17.690 1.00 88.81 176 VAL A N 1
ATOM 1417 C CA . VAL A 1 176 ? -13.695 -4.490 17.562 1.00 88.81 176 VAL A CA 1
ATOM 1418 C C . VAL A 1 176 ? -12.490 -3.579 17.278 1.00 88.81 176 VAL A C 1
ATOM 1420 O O . VAL A 1 176 ? -11.359 -3.912 17.628 1.00 88.81 176 VAL A O 1
ATOM 1423 N N . GLY A 1 177 ? -12.710 -2.384 16.732 1.00 90.44 177 GLY A N 1
ATOM 1424 C CA . GLY A 1 177 ? -11.661 -1.469 16.286 1.00 90.44 177 GLY A CA 1
ATOM 1425 C C . GLY A 1 177 ? -11.319 -1.671 14.809 1.00 90.44 177 GLY A C 1
ATOM 1426 O O . GLY A 1 177 ? -12.191 -1.952 13.988 1.00 90.44 177 GLY A O 1
ATOM 1427 N N . LEU A 1 178 ? -10.049 -1.486 14.447 1.00 94.12 178 LEU A N 1
ATOM 1428 C CA . LEU A 1 178 ? -9.592 -1.694 13.072 1.00 94.12 178 LEU A CA 1
ATOM 1429 C C . LEU A 1 178 ? -9.312 -3.178 12.812 1.00 94.12 178 LEU A C 1
ATOM 1431 O O . LEU A 1 178 ? -8.482 -3.793 13.478 1.00 94.12 178 LEU A O 1
ATOM 1435 N N . ILE A 1 179 ? -9.960 -3.735 11.795 1.00 94.12 179 ILE A N 1
ATOM 1436 C CA . ILE A 1 179 ? -9.718 -5.094 11.308 1.00 94.12 179 ILE A CA 1
ATOM 1437 C C . ILE A 1 179 ? -8.825 -4.988 10.075 1.00 94.12 179 ILE A C 1
ATOM 1439 O O . ILE A 1 179 ? -9.188 -4.307 9.113 1.00 94.12 179 ILE A O 1
ATOM 1443 N N . VAL A 1 180 ? -7.658 -5.635 10.107 1.00 94.25 180 VAL A N 1
ATOM 1444 C CA . VAL A 1 180 ? -6.643 -5.544 9.048 1.00 94.25 180 VAL A CA 1
ATOM 1445 C C . VAL A 1 180 ? -6.432 -6.899 8.392 1.00 94.25 180 VAL A C 1
ATOM 1447 O O . VAL A 1 180 ? -5.954 -7.830 9.033 1.00 94.25 180 VAL A O 1
ATOM 1450 N N . ASP A 1 181 ? -6.720 -6.968 7.097 1.00 95.12 181 ASP A N 1
ATOM 1451 C CA . ASP A 1 181 ? -6.497 -8.137 6.253 1.00 95.12 181 ASP A CA 1
ATOM 1452 C C . ASP A 1 181 ? -5.367 -7.823 5.258 1.00 95.12 181 ASP A C 1
ATOM 1454 O O . ASP A 1 181 ? -5.470 -6.875 4.473 1.00 95.12 181 ASP A O 1
ATOM 1458 N N . VAL A 1 182 ? -4.283 -8.603 5.285 1.00 92.19 182 VAL A N 1
ATOM 1459 C CA . VAL A 1 182 ? -3.133 -8.468 4.370 1.00 92.19 182 VAL A CA 1
ATOM 1460 C C . VAL A 1 182 ? -3.079 -9.705 3.483 1.00 92.19 182 VAL A C 1
ATOM 1462 O O . VAL A 1 182 ? -2.864 -10.805 3.989 1.00 92.19 182 VAL A O 1
ATOM 1465 N N . GLU A 1 183 ? -3.291 -9.522 2.181 1.00 91.62 183 GLU A N 1
ATOM 1466 C CA . GLU A 1 183 ? -3.142 -10.584 1.181 1.00 91.62 183 GLU A CA 1
ATOM 1467 C C . GLU A 1 183 ? -1.655 -10.843 0.915 1.00 91.62 183 GLU A C 1
ATOM 1469 O O . GLU A 1 183 ? -0.841 -9.915 0.952 1.00 91.62 183 GLU A O 1
ATOM 1474 N N . ASP A 1 184 ? -1.305 -12.100 0.646 1.00 86.56 184 ASP A N 1
ATOM 1475 C CA . ASP A 1 184 ? 0.065 -12.461 0.288 1.00 86.56 184 ASP A CA 1
ATOM 1476 C C . ASP A 1 184 ? 0.463 -11.861 -1.074 1.00 86.56 184 ASP A C 1
ATOM 1478 O O . ASP A 1 184 ? -0.414 -11.555 -1.890 1.00 86.56 184 ASP A O 1
ATOM 1482 N N . PRO A 1 185 ? 1.770 -11.661 -1.333 1.00 89.31 185 PRO A N 1
ATOM 1483 C CA . PRO A 1 185 ? 2.232 -11.061 -2.578 1.00 89.31 185 PRO A CA 1
ATOM 1484 C C . PRO A 1 185 ? 1.801 -11.878 -3.801 1.00 89.31 185 PRO A C 1
ATOM 1486 O O . PRO A 1 185 ? 2.054 -13.080 -3.879 1.00 89.31 185 PRO A O 1
ATOM 1489 N N . VAL A 1 186 ? 1.186 -11.215 -4.780 1.00 89.81 186 VAL A N 1
ATOM 1490 C CA . VAL A 1 186 ? 0.734 -11.842 -6.029 1.00 89.81 186 VAL A CA 1
ATOM 1491 C C . VAL A 1 186 ? 1.471 -11.234 -7.208 1.00 89.81 186 VAL A C 1
ATOM 1493 O O . VAL A 1 186 ? 1.486 -10.016 -7.383 1.00 89.81 186 VAL A O 1
ATOM 1496 N N . LYS A 1 187 ? 2.044 -12.097 -8.044 1.00 90.88 187 LYS A N 1
ATOM 1497 C CA . LYS A 1 187 ? 2.653 -11.703 -9.311 1.00 90.88 187 LYS A CA 1
ATOM 1498 C C . LYS A 1 187 ? 1.587 -11.508 -10.389 1.00 90.88 187 LYS A C 1
ATOM 1500 O O . LYS A 1 187 ? 0.751 -12.387 -10.592 1.00 90.88 187 LYS A O 1
ATOM 1505 N N . VAL A 1 188 ? 1.656 -10.397 -11.112 1.00 91.38 188 VAL A N 1
ATOM 1506 C CA . VAL A 1 188 ? 0.813 -10.093 -12.277 1.00 91.38 188 VAL A CA 1
ATOM 1507 C C . VAL A 1 188 ? 1.663 -9.482 -13.390 1.00 91.38 188 VAL A C 1
ATOM 1509 O O . VAL A 1 188 ? 2.758 -8.998 -13.139 1.00 91.38 188 VAL A O 1
ATOM 1512 N N . THR A 1 189 ? 1.184 -9.496 -14.630 1.00 91.31 189 THR A N 1
ATOM 1513 C CA . THR A 1 189 ? 1.857 -8.800 -15.742 1.00 91.31 189 THR A CA 1
ATOM 1514 C C . THR A 1 189 ? 1.676 -7.288 -15.624 1.00 91.31 189 THR A C 1
ATOM 1516 O O . THR A 1 189 ? 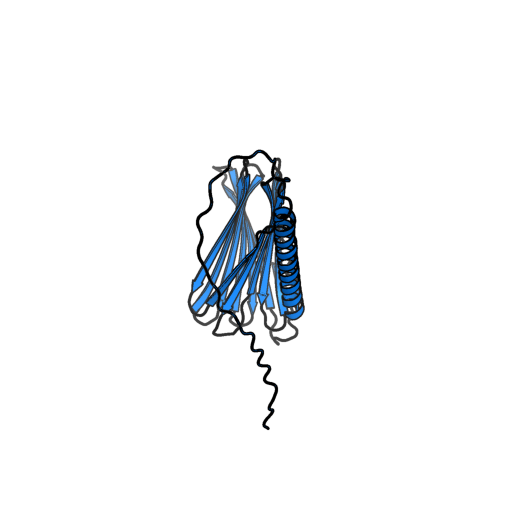0.582 -6.838 -15.263 1.00 91.31 189 THR A O 1
ATOM 1519 N N . THR A 1 190 ? 2.679 -6.509 -16.019 1.00 89.25 190 THR A N 1
ATOM 1520 C CA . THR A 1 190 ? 2.614 -5.039 -16.034 1.00 89.25 190 THR A CA 1
ATOM 1521 C C . THR A 1 190 ? 1.463 -4.526 -16.908 1.00 89.25 190 THR A C 1
ATOM 1523 O O . THR A 1 190 ? 0.723 -3.641 -16.479 1.00 89.25 190 THR A O 1
ATOM 1526 N N . ASP A 1 191 ? 1.186 -5.165 -18.050 1.00 89.38 191 ASP A N 1
ATOM 1527 C CA . ASP A 1 191 ? 0.051 -4.817 -18.922 1.00 89.38 191 ASP A CA 1
ATOM 1528 C C . ASP A 1 191 ? -1.309 -4.945 -18.232 1.00 89.38 191 ASP A C 1
ATOM 1530 O O . ASP A 1 191 ? -2.150 -4.048 -18.318 1.00 89.38 191 ASP A O 1
ATOM 1534 N N . TYR A 1 192 ? -1.530 -6.045 -17.506 1.00 89.75 192 TYR A N 1
ATOM 1535 C CA . TYR A 1 192 ? -2.751 -6.235 -16.719 1.00 89.75 192 TYR A CA 1
ATOM 1536 C C . TYR A 1 192 ? -2.909 -5.127 -15.678 1.00 89.75 192 TYR A C 1
ATOM 1538 O O . TYR A 1 192 ? -3.988 -4.555 -15.511 1.00 89.75 192 TYR A O 1
ATOM 1546 N N . THR A 1 193 ? -1.819 -4.790 -15.001 1.00 86.94 193 THR A N 1
ATOM 1547 C CA . THR A 1 193 ? -1.795 -3.732 -14.003 1.00 86.94 193 THR A CA 1
ATOM 1548 C C . THR A 1 193 ? -2.130 -2.363 -14.607 1.00 86.94 193 THR A C 1
ATOM 1550 O O . THR A 1 193 ? -3.011 -1.663 -14.098 1.00 86.94 193 THR A O 1
ATOM 1553 N N . ILE A 1 194 ? -1.524 -2.014 -15.745 1.00 87.75 194 ILE A N 1
ATOM 1554 C CA . ILE A 1 194 ? -1.838 -0.796 -16.505 1.00 87.75 194 ILE A CA 1
ATOM 1555 C C . ILE A 1 194 ? -3.305 -0.802 -16.954 1.00 87.75 194 ILE A C 1
ATOM 1557 O O . ILE A 1 194 ? -3.993 0.215 -16.839 1.00 87.75 194 ILE A O 1
ATOM 1561 N N . HIS A 1 195 ? -3.816 -1.936 -17.436 1.00 89.75 195 HIS A N 1
ATOM 1562 C CA . HIS A 1 195 ? -5.211 -2.078 -17.848 1.00 89.75 195 HIS A CA 1
ATOM 1563 C C . HIS A 1 195 ? -6.180 -1.807 -16.688 1.00 89.75 195 HIS A C 1
ATOM 1565 O O . HIS A 1 195 ? -7.151 -1.065 -16.861 1.00 89.75 195 HIS A O 1
ATOM 1571 N N . VAL A 1 196 ? -5.911 -2.356 -15.499 1.00 87.69 196 VAL A N 1
ATOM 1572 C CA . VAL A 1 196 ? -6.720 -2.120 -14.293 1.00 87.69 196 VAL A CA 1
ATOM 1573 C C . VAL A 1 196 ? -6.739 -0.635 -13.932 1.00 87.69 196 VAL A C 1
ATOM 1575 O O . VAL A 1 196 ? -7.814 -0.079 -13.703 1.00 87.69 196 VAL A O 1
ATOM 1578 N N . ILE A 1 197 ? -5.579 0.024 -13.945 1.00 85.38 197 ILE A N 1
ATOM 1579 C CA . ILE A 1 197 ? -5.459 1.461 -13.667 1.00 85.38 197 ILE A CA 1
ATOM 1580 C C . ILE A 1 197 ? -6.253 2.285 -14.687 1.00 85.38 197 ILE A C 1
ATOM 1582 O O . ILE A 1 197 ? -7.077 3.115 -14.300 1.00 85.38 197 ILE A O 1
ATOM 1586 N N . LYS A 1 198 ? -6.070 2.024 -15.988 1.00 89.25 198 LYS A N 1
ATOM 1587 C CA . LYS A 1 198 ? -6.808 2.707 -17.064 1.00 89.25 198 LYS A CA 1
ATOM 1588 C C . LYS A 1 198 ? -8.317 2.526 -16.912 1.00 89.25 198 LYS A C 1
ATOM 1590 O O . LYS A 1 198 ? -9.068 3.481 -17.069 1.00 89.25 198 LYS A O 1
ATOM 1595 N N . ARG A 1 199 ? -8.774 1.317 -16.571 1.00 89.31 199 ARG A N 1
ATOM 1596 C CA . ARG A 1 199 ? -10.195 1.030 -16.333 1.00 89.31 199 ARG A CA 1
ATOM 1597 C C . ARG A 1 199 ? -10.758 1.839 -15.163 1.00 89.31 199 ARG A C 1
ATOM 1599 O O . ARG A 1 199 ? -11.897 2.290 -15.240 1.00 89.31 199 ARG A O 1
ATOM 1606 N N . ILE A 1 200 ? -9.986 2.005 -14.089 1.00 85.12 200 ILE A N 1
ATOM 1607 C CA . ILE A 1 200 ? -10.389 2.810 -12.931 1.00 85.12 200 ILE A CA 1
ATOM 1608 C C . ILE A 1 200 ? -10.503 4.284 -13.324 1.00 85.12 200 ILE A C 1
ATOM 1610 O O . ILE A 1 200 ? -11.545 4.877 -13.057 1.00 85.12 200 ILE A O 1
ATOM 1614 N N . LYS A 1 201 ? -9.491 4.839 -14.007 1.00 86.81 201 LYS A N 1
ATOM 1615 C CA . LYS A 1 201 ? -9.510 6.232 -14.483 1.00 86.81 201 LYS A CA 1
ATOM 1616 C C . LYS A 1 201 ? -10.729 6.514 -15.363 1.00 86.81 201 LYS A C 1
ATOM 1618 O O . LYS A 1 201 ? -11.539 7.357 -14.997 1.00 86.81 201 LYS A O 1
ATOM 1623 N N . ARG A 1 202 ? -10.972 5.683 -16.385 1.00 89.44 202 ARG A N 1
ATOM 1624 C CA . ARG A 1 202 ? -12.158 5.807 -17.255 1.00 89.44 202 ARG A CA 1
ATOM 1625 C C . ARG A 1 202 ? -13.479 5.766 -16.493 1.00 89.44 202 ARG A C 1
ATOM 1627 O O . ARG A 1 202 ? -14.410 6.494 -16.813 1.00 89.44 202 ARG A O 1
ATOM 1634 N N . LYS A 1 203 ? -13.592 4.891 -15.486 1.00 87.88 203 LYS A N 1
ATOM 1635 C CA . LYS A 1 203 ? -14.810 4.796 -14.668 1.00 87.88 203 LYS A CA 1
ATOM 1636 C C . LYS A 1 203 ? -15.050 6.080 -13.868 1.00 87.88 203 LYS A C 1
ATOM 1638 O O . LYS A 1 203 ? -16.200 6.462 -13.674 1.00 87.88 203 LYS A O 1
ATOM 1643 N N . ILE A 1 204 ? -13.982 6.692 -13.367 1.00 85.50 204 ILE A N 1
ATOM 1644 C CA . ILE A 1 204 ? -14.042 7.942 -12.611 1.00 85.50 204 ILE A CA 1
ATOM 1645 C C . ILE A 1 204 ? -14.398 9.100 -13.548 1.00 85.50 204 ILE A C 1
ATOM 1647 O O . ILE A 1 204 ? -15.338 9.829 -13.249 1.00 85.50 204 ILE A O 1
ATOM 1651 N N . GLU A 1 205 ? -13.714 9.212 -14.688 1.00 87.44 205 GLU A N 1
ATOM 1652 C CA . GLU A 1 205 ? -13.950 10.231 -15.722 1.00 87.44 205 GLU A CA 1
ATOM 1653 C C . GLU A 1 205 ? -15.408 10.208 -16.203 1.00 87.44 205 GLU A C 1
ATOM 1655 O O . GLU A 1 205 ? -16.113 11.204 -16.074 1.00 87.44 205 GLU A O 1
ATOM 1660 N N . SER A 1 206 ? -15.922 9.036 -16.589 1.00 87.00 206 SER A N 1
ATOM 1661 C CA . SER A 1 206 ? -17.326 8.875 -16.997 1.00 87.00 206 SER A CA 1
ATOM 1662 C C . SER A 1 206 ? -18.322 9.313 -15.910 1.00 87.00 206 SER A C 1
ATOM 1664 O O . SER A 1 206 ? -19.370 9.878 -16.214 1.00 87.00 206 SER A O 1
ATOM 1666 N N . LYS A 1 207 ? -18.014 9.100 -14.622 1.00 85.25 207 LYS A N 1
ATOM 1667 C CA . LYS A 1 207 ? -18.886 9.547 -13.522 1.00 85.25 207 LYS A CA 1
ATOM 1668 C C . LYS A 1 207 ? -18.800 11.049 -13.259 1.00 85.25 207 LYS A C 1
ATOM 1670 O O . LYS A 1 207 ? -19.798 11.637 -12.835 1.00 85.25 207 LYS A O 1
ATOM 1675 N N . MET A 1 208 ? -17.646 11.666 -13.505 1.00 83.06 208 MET A N 1
ATOM 1676 C CA . MET A 1 208 ? -17.510 13.124 -13.478 1.00 83.06 208 MET A CA 1
ATOM 1677 C C . MET A 1 208 ? -18.334 13.766 -14.602 1.00 83.06 208 MET A C 1
ATOM 1679 O O . MET A 1 208 ? -19.056 14.730 -14.346 1.00 83.06 208 MET A O 1
ATOM 1683 N N . GLU A 1 209 ? -18.296 13.198 -15.809 1.00 84.00 209 GLU A N 1
ATOM 1684 C CA . GLU A 1 209 ? -19.091 13.651 -16.959 1.00 84.00 209 GLU A CA 1
ATOM 1685 C C . GLU A 1 209 ? -20.600 13.539 -16.691 1.00 84.00 209 GLU A C 1
ATOM 1687 O O . GLU A 1 209 ? -21.313 14.535 -16.812 1.00 84.00 209 GLU A O 1
ATOM 1692 N N . ASP A 1 210 ? -21.079 12.378 -16.222 1.00 81.75 210 ASP A N 1
ATOM 1693 C CA . ASP A 1 210 ? -22.485 12.167 -15.832 1.00 81.75 210 ASP A CA 1
ATOM 1694 C C . ASP A 1 210 ? -22.964 13.228 -14.822 1.00 81.75 210 ASP A C 1
ATOM 1696 O O . ASP A 1 210 ? -24.058 13.790 -14.941 1.00 81.75 210 ASP A O 1
ATOM 1700 N N . SER A 1 211 ? -22.132 13.506 -13.812 1.00 74.44 211 SER A N 1
ATOM 1701 C CA . SER A 1 211 ? -22.445 14.473 -12.754 1.00 74.44 211 SER A CA 1
ATOM 1702 C C . SER A 1 211 ? -22.505 15.895 -13.309 1.00 74.44 211 SER A C 1
ATOM 1704 O O . SER A 1 211 ? -23.441 16.635 -13.007 1.00 74.44 211 SER A O 1
ATOM 1706 N N . THR A 1 212 ? -21.561 16.258 -14.176 1.00 70.88 212 THR A N 1
ATOM 1707 C CA . THR A 1 212 ? -21.507 17.577 -14.819 1.00 70.88 212 THR A CA 1
ATOM 1708 C C . THR A 1 212 ? -22.721 17.796 -15.723 1.00 70.88 212 THR A C 1
ATOM 1710 O O . THR A 1 212 ? -23.413 18.805 -15.595 1.00 70.88 212 THR A O 1
ATOM 1713 N N . LEU A 1 213 ? -23.074 16.815 -16.559 1.00 67.88 213 LEU A N 1
ATOM 1714 C CA . LEU A 1 213 ? -24.250 16.887 -17.433 1.00 67.88 213 LEU A CA 1
ATOM 1715 C C . LEU A 1 213 ? -25.565 17.004 -16.647 1.00 67.88 213 LEU A C 1
ATOM 1717 O O . LEU A 1 213 ? -26.499 17.682 -17.086 1.00 67.88 213 LEU A O 1
ATOM 1721 N N . SER A 1 214 ? -25.650 16.377 -15.469 1.00 61.78 214 SER A N 1
ATOM 1722 C CA . SER A 1 214 ? -26.823 16.493 -14.596 1.00 61.78 214 SER A CA 1
ATOM 1723 C C . SER A 1 214 ? -27.020 17.911 -14.043 1.00 61.78 214 SER A C 1
ATOM 1725 O O . SER A 1 214 ? -28.160 18.364 -13.917 1.00 61.78 214 SER A O 1
ATOM 1727 N N . LEU A 1 215 ? -25.929 18.640 -13.779 1.00 61.16 215 LEU A N 1
ATOM 1728 C CA . LEU A 1 215 ? -25.978 20.030 -13.325 1.00 61.16 215 LEU A CA 1
ATOM 1729 C C . LEU A 1 215 ? -26.488 20.945 -14.443 1.00 61.16 215 LEU A C 1
ATOM 1731 O O . LEU A 1 215 ? -27.423 21.707 -14.211 1.00 61.16 215 LEU A O 1
ATOM 1735 N N . TYR A 1 216 ? -25.980 20.795 -15.670 1.00 59.47 216 TYR A N 1
ATOM 1736 C CA . TYR A 1 216 ? -26.438 21.590 -16.819 1.00 59.47 216 TYR A CA 1
ATOM 1737 C C . TYR A 1 216 ? -27.914 21.353 -17.169 1.00 59.47 216 TYR A C 1
ATOM 1739 O O . TYR A 1 216 ? -28.634 22.299 -17.480 1.00 59.47 216 TYR A O 1
ATOM 1747 N N . ARG A 1 217 ? -28.424 20.118 -17.044 1.00 55.34 217 ARG A N 1
ATOM 1748 C CA . ARG A 1 217 ? -29.858 19.836 -17.263 1.00 55.34 217 ARG A CA 1
ATOM 1749 C C . ARG A 1 217 ? -30.780 20.497 -16.234 1.00 55.34 217 ARG A C 1
ATOM 1751 O O . ARG A 1 217 ? -31.939 20.757 -16.553 1.00 55.34 217 ARG A O 1
ATOM 1758 N N . ASN A 1 218 ? -30.291 20.768 -15.025 1.00 52.41 218 ASN A N 1
ATOM 1759 C CA . ASN A 1 218 ? -31.072 21.423 -13.976 1.00 52.41 218 ASN A CA 1
ATOM 1760 C C . ASN A 1 218 ? -31.041 22.958 -14.061 1.00 52.41 218 ASN A C 1
ATOM 1762 O O . ASN A 1 218 ? -31.951 23.592 -13.537 1.00 52.41 218 ASN A O 1
ATOM 1766 N N . VAL A 1 219 ? -30.068 23.559 -14.760 1.00 55.81 219 VAL A N 1
ATOM 1767 C CA . VAL A 1 219 ? -30.021 25.019 -14.993 1.00 55.81 219 VAL A CA 1
ATOM 1768 C C . VAL A 1 219 ? -31.160 25.485 -15.913 1.00 55.81 219 VAL A C 1
ATOM 1770 O O . VAL A 1 219 ? -31.704 26.567 -15.721 1.00 55.81 219 VAL A O 1
ATOM 1773 N N . ASN A 1 220 ? -31.628 24.631 -16.829 1.00 51.19 220 ASN A N 1
ATOM 1774 C CA . ASN A 1 220 ? -32.735 24.951 -17.743 1.00 51.19 220 ASN A CA 1
ATOM 1775 C C . ASN A 1 220 ? -34.138 24.772 -17.124 1.00 51.19 220 ASN A C 1
ATOM 1777 O O . ASN A 1 220 ? -35.139 24.810 -17.837 1.00 51.19 220 ASN A O 1
ATOM 1781 N N . ARG A 1 221 ? -34.237 24.567 -15.803 1.00 48.81 221 ARG A N 1
ATOM 1782 C CA . ARG A 1 221 ? -35.506 24.534 -15.055 1.00 48.81 221 ARG A CA 1
ATOM 1783 C C . ARG A 1 221 ? -35.637 25.769 -14.163 1.00 48.81 221 ARG A C 1
ATOM 1785 O O . ARG A 1 221 ? -35.790 25.654 -12.950 1.00 48.81 221 ARG A O 1
ATOM 1792 N N . LEU A 1 222 ? -35.570 26.957 -14.760 1.00 50.59 222 LEU A N 1
ATOM 1793 C CA . LEU A 1 222 ? -36.045 28.171 -14.095 1.00 50.59 222 LEU A CA 1
ATOM 1794 C C . LEU A 1 222 ? -37.577 28.084 -13.926 1.00 50.59 222 LEU A C 1
ATOM 1796 O O . LEU A 1 222 ? -38.254 27.589 -14.834 1.00 50.59 222 LEU A O 1
ATOM 1800 N N . PRO A 1 223 ? -38.154 28.527 -12.791 1.00 52.03 223 PRO A N 1
ATOM 1801 C CA . PRO A 1 223 ? -39.602 28.671 -12.676 1.00 52.03 223 PRO A CA 1
ATOM 1802 C C . PRO A 1 223 ? -40.086 29.699 -13.711 1.00 52.03 223 PRO A C 1
ATOM 1804 O O . PRO A 1 223 ? -39.350 30.651 -13.988 1.00 52.03 223 PRO A O 1
ATOM 1807 N N . PRO A 1 224 ? -41.298 29.551 -14.278 1.00 45.53 224 PRO A N 1
ATOM 1808 C CA . PRO A 1 224 ? -41.827 30.555 -15.191 1.00 45.53 224 PRO A CA 1
ATOM 1809 C C . PRO A 1 224 ? -41.868 31.915 -14.476 1.00 45.53 224 PRO A C 1
ATOM 1811 O O . PRO A 1 224 ? -42.211 31.962 -13.288 1.00 45.53 224 PRO A O 1
ATOM 1814 N N . PRO A 1 225 ? -41.505 33.017 -15.154 1.00 41.34 225 PRO A N 1
ATOM 1815 C CA . PRO A 1 225 ? -41.519 34.326 -14.531 1.00 41.34 225 PRO A CA 1
ATOM 1816 C C . PRO A 1 225 ? -42.961 34.661 -14.149 1.00 41.34 225 PRO A C 1
ATOM 1818 O O . PRO A 1 225 ? -43.850 34.715 -15.000 1.00 41.34 225 PRO A O 1
ATOM 1821 N N . ASN A 1 226 ? -43.198 34.860 -12.851 1.00 41.09 226 ASN A N 1
ATOM 1822 C CA . ASN A 1 226 ? -44.440 35.444 -12.366 1.00 41.09 226 ASN A CA 1
ATOM 1823 C C . ASN A 1 226 ? -44.542 36.849 -12.959 1.00 41.09 226 ASN A C 1
ATOM 1825 O O . ASN A 1 226 ? -43.816 37.757 -12.556 1.00 41.09 226 ASN A O 1
ATOM 1829 N N . GLY A 1 227 ? -45.433 37.005 -13.934 1.00 43.28 227 GLY A N 1
ATOM 1830 C CA . GLY A 1 227 ? -45.803 38.306 -14.453 1.00 43.28 227 GLY A CA 1
ATOM 1831 C C . GLY A 1 227 ? -46.392 39.153 -13.335 1.00 43.28 227 GLY A C 1
ATOM 1832 O O . GLY A 1 227 ? -47.360 38.744 -12.701 1.00 43.28 227 GLY A O 1
ATOM 1833 N N . ASN A 1 228 ? -45.794 40.317 -13.099 1.00 37.19 228 ASN A N 1
ATOM 1834 C CA . ASN A 1 228 ? -46.515 41.551 -12.828 1.00 37.19 228 ASN A CA 1
ATOM 1835 C C . ASN A 1 228 ? -45.597 42.748 -13.092 1.00 37.19 228 ASN A C 1
ATOM 1837 O O . ASN A 1 228 ? -44.457 42.802 -12.642 1.00 37.19 228 ASN A O 1
ATOM 1841 N N . ASN A 1 229 ? -46.146 43.657 -13.893 1.00 38.22 229 ASN A N 1
ATOM 1842 C CA . ASN A 1 229 ? -45.551 44.851 -14.472 1.00 38.22 229 ASN A CA 1
ATOM 1843 C C . ASN A 1 229 ? -44.904 45.785 -13.447 1.00 38.22 229 ASN A C 1
ATOM 1845 O O . ASN A 1 229 ? -45.554 46.134 -12.469 1.00 38.22 229 ASN A O 1
ATOM 1849 N N . GLU A 1 230 ? -43.762 46.368 -13.811 1.00 37.53 230 GLU A N 1
ATOM 1850 C CA . GLU A 1 230 ? -43.569 47.811 -13.671 1.00 37.53 230 GLU A CA 1
ATOM 1851 C C . GLU A 1 230 ? -42.693 48.330 -14.821 1.00 37.53 230 GLU A C 1
ATOM 1853 O O . GLU A 1 230 ? -41.613 47.819 -15.103 1.00 37.53 230 GLU A O 1
ATOM 1858 N N . LYS A 1 231 ? -43.258 49.301 -15.546 1.00 38.56 231 LYS A N 1
ATOM 1859 C CA . LYS A 1 231 ? -42.690 49.989 -16.706 1.00 38.56 231 LYS A CA 1
ATOM 1860 C C . LYS A 1 231 ? -41.440 50.771 -16.310 1.00 38.56 231 LYS A C 1
ATOM 1862 O O . LYS A 1 231 ? -41.522 51.575 -15.385 1.00 38.56 231 LYS A O 1
ATOM 1867 N N . LEU A 1 232 ? -40.388 50.695 -17.121 1.00 34.06 232 LEU A N 1
ATOM 1868 C CA . LEU A 1 232 ? -39.512 51.840 -17.354 1.00 34.06 232 LEU A CA 1
ATOM 1869 C C . LEU A 1 232 ? -39.341 52.055 -18.859 1.00 34.06 232 LEU A C 1
ATOM 1871 O O . LEU A 1 232 ? -39.324 51.110 -19.640 1.00 34.06 232 LEU A O 1
ATOM 1875 N N . VAL A 1 233 ? -39.376 53.340 -19.184 1.00 35.91 233 VAL A N 1
ATOM 1876 C CA . VAL A 1 233 ? -39.540 53.999 -20.478 1.00 35.91 233 VAL A CA 1
ATOM 1877 C C . VAL A 1 233 ? -38.320 53.796 -21.379 1.00 35.91 233 VAL A C 1
ATOM 1879 O O . VAL A 1 233 ? -37.204 53.660 -20.881 1.00 35.91 233 VAL A O 1
ATOM 1882 N N . ASP A 1 234 ? -38.597 53.793 -22.682 1.00 42.16 234 ASP A N 1
ATOM 1883 C CA . ASP A 1 234 ? -37.666 53.830 -23.810 1.00 42.16 234 ASP A CA 1
ATOM 1884 C C . ASP A 1 234 ? -36.596 54.929 -23.688 1.00 42.16 234 ASP A C 1
ATOM 1886 O O . ASP A 1 234 ? -36.874 56.016 -23.188 1.00 42.16 234 ASP A O 1
ATOM 1890 N N . ASP A 1 235 ? -35.405 54.665 -24.226 1.00 38.75 235 ASP A N 1
ATOM 1891 C CA . ASP A 1 235 ? -34.724 55.637 -25.084 1.00 38.75 235 ASP A CA 1
ATOM 1892 C C . ASP A 1 235 ? -33.767 54.908 -26.041 1.00 38.75 235 ASP A C 1
ATOM 1894 O O . ASP A 1 235 ? -32.988 54.031 -25.656 1.00 38.75 235 ASP A O 1
ATOM 1898 N N . ASP A 1 236 ? -33.921 55.282 -27.306 1.00 39.19 236 ASP A N 1
ATOM 1899 C CA . ASP A 1 236 ? -33.271 54.808 -28.522 1.00 39.19 236 ASP A CA 1
ATOM 1900 C C . ASP A 1 236 ? -31.732 54.901 -28.503 1.00 39.19 236 ASP A C 1
ATOM 1902 O O . ASP A 1 236 ? -31.152 55.745 -27.821 1.00 39.19 236 ASP A O 1
ATOM 1906 N N . TYR A 1 237 ? -31.067 54.057 -29.302 1.00 40.94 237 TYR A N 1
ATOM 1907 C CA . TYR A 1 237 ? -30.308 54.436 -30.516 1.00 40.94 237 TYR A CA 1
ATOM 1908 C C . TYR A 1 237 ? -29.383 53.274 -30.959 1.00 40.94 237 TYR A C 1
ATOM 1910 O O . TYR A 1 237 ? -28.469 52.922 -30.220 1.00 40.94 237 TYR A O 1
ATOM 1918 N N . MET A 1 238 ? -29.687 52.710 -32.147 1.00 45.78 238 MET A N 1
ATOM 1919 C CA . MET A 1 238 ? -28.829 52.449 -33.338 1.00 45.78 238 MET A CA 1
ATOM 1920 C C . MET A 1 238 ? -27.406 51.902 -33.110 1.00 45.78 238 MET A C 1
ATOM 1922 O O . MET A 1 238 ? -26.692 52.375 -32.238 1.00 45.78 238 MET A O 1
ATOM 1926 N N . ASP A 1 239 ? -26.789 51.034 -33.903 1.00 40.84 239 ASP A N 1
ATOM 1927 C CA . ASP A 1 239 ? -26.993 50.298 -35.164 1.00 40.84 239 ASP A CA 1
ATOM 1928 C C . ASP A 1 239 ? -25.727 49.389 -35.203 1.00 40.84 239 ASP A C 1
ATOM 1930 O O . ASP A 1 239 ? -24.693 49.769 -34.650 1.00 40.84 239 ASP A O 1
ATOM 1934 N N . ASP A 1 240 ? -25.816 48.106 -35.546 1.00 44.59 240 ASP A N 1
ATOM 1935 C CA . ASP A 1 240 ? -25.516 47.550 -36.881 1.00 44.59 240 ASP A CA 1
ATOM 1936 C C . ASP A 1 240 ? -24.004 47.418 -37.204 1.00 44.59 240 ASP A C 1
ATOM 1938 O O . ASP A 1 240 ? -23.168 48.115 -36.641 1.00 44.59 240 ASP A O 1
ATOM 1942 N N . GLU A 1 241 ? -23.692 46.494 -38.117 1.00 45.09 241 GLU A N 1
ATOM 1943 C CA . GLU A 1 241 ? -22.398 45.856 -38.453 1.00 45.09 241 GLU A CA 1
ATOM 1944 C C . GLU A 1 241 ? -22.119 44.595 -37.600 1.00 45.09 241 GLU A C 1
ATOM 1946 O O . GLU A 1 241 ? -21.694 44.668 -36.451 1.00 45.09 241 GLU A O 1
ATOM 1951 N N . GLY A 1 242 ? -22.384 43.363 -38.044 1.00 36.44 242 GLY A N 1
ATOM 1952 C CA . GLY A 1 242 ? -22.522 42.838 -39.405 1.00 36.44 242 GLY A CA 1
ATOM 1953 C C . GLY A 1 242 ? -21.271 42.042 -39.784 1.00 36.44 242 GLY A C 1
ATOM 1954 O O . GLY A 1 242 ? -20.230 42.649 -39.997 1.00 36.44 242 GLY A O 1
ATOM 1955 N N . ASP A 1 243 ? -21.449 40.717 -39.888 1.00 42.84 243 ASP A N 1
ATOM 1956 C CA . ASP A 1 243 ? -20.700 39.740 -40.701 1.00 42.84 243 ASP A CA 1
ATOM 1957 C C . ASP A 1 243 ? -19.187 39.544 -40.397 1.00 42.84 243 ASP A C 1
ATOM 1959 O O . ASP A 1 243 ? -18.481 40.452 -39.991 1.00 42.84 243 ASP A O 1
ATOM 1963 N N . GLN A 1 244 ? -18.566 38.368 -40.521 1.00 44.97 244 GLN A N 1
ATOM 1964 C CA . GLN A 1 244 ? -18.768 37.271 -41.465 1.00 44.97 244 GLN A CA 1
ATOM 1965 C C . GLN A 1 244 ? -18.037 36.015 -40.940 1.00 44.97 244 GLN A C 1
ATOM 1967 O O . GLN A 1 244 ? -16.973 36.120 -40.326 1.00 44.97 244 GLN A O 1
ATOM 1972 N N . ASP A 1 245 ? -18.622 34.847 -41.201 1.00 46.03 245 ASP A N 1
ATOM 1973 C CA . ASP A 1 245 ? -17.993 33.527 -41.117 1.00 46.03 245 ASP A CA 1
ATOM 1974 C C . ASP A 1 245 ? -16.863 33.398 -42.151 1.00 46.03 245 ASP A C 1
ATOM 1976 O O . ASP A 1 245 ? -17.095 33.747 -43.304 1.00 46.03 245 ASP A O 1
ATOM 1980 N N . GLU A 1 246 ? -15.716 32.809 -41.793 1.00 51.78 246 GLU A N 1
ATOM 1981 C CA . GLU A 1 246 ? -14.884 32.059 -42.751 1.00 51.78 246 GLU A CA 1
ATOM 1982 C C . GLU A 1 246 ? -14.305 30.801 -42.080 1.00 51.78 246 GLU A C 1
ATOM 1984 O O . GLU A 1 246 ? -13.503 30.858 -41.143 1.00 51.78 246 GLU A O 1
ATOM 1989 N N . ASP A 1 247 ? -14.793 29.662 -42.571 1.00 44.94 247 ASP A N 1
ATOM 1990 C CA . ASP A 1 247 ? -14.202 28.335 -42.469 1.00 44.94 247 ASP A CA 1
ATOM 1991 C C . ASP A 1 247 ? -12.882 28.296 -43.259 1.00 44.94 247 ASP A C 1
ATOM 1993 O O . ASP A 1 247 ? -12.869 28.661 -44.433 1.00 44.94 247 ASP A O 1
ATOM 1997 N N . GLU A 1 248 ? -11.808 27.757 -42.680 1.00 49.78 248 GLU A N 1
ATOM 1998 C CA . GLU A 1 248 ? -10.700 27.197 -43.466 1.00 49.78 248 GLU A CA 1
ATOM 1999 C C . GLU A 1 248 ? -10.335 25.806 -42.930 1.00 49.78 248 GLU A C 1
ATOM 2001 O O . GLU A 1 248 ? -9.725 25.631 -41.870 1.00 49.78 248 GLU A O 1
ATOM 2006 N N . GLU A 1 249 ? -10.780 24.804 -43.689 1.00 48.44 249 GLU A N 1
ATOM 2007 C CA . GLU A 1 249 ? -10.170 23.484 -43.793 1.00 48.44 249 GLU A CA 1
ATOM 2008 C C . GLU A 1 249 ? -8.832 23.624 -44.541 1.00 48.44 249 GLU A C 1
ATOM 2010 O O . GLU A 1 249 ? -8.798 24.204 -45.623 1.00 48.44 249 GLU A O 1
ATOM 2015 N N . GLU A 1 250 ? -7.750 23.035 -44.028 1.00 50.59 250 GLU A N 1
ATOM 2016 C CA . GLU A 1 250 ? -6.616 22.637 -44.871 1.00 50.59 250 GLU A CA 1
ATOM 2017 C C . GLU A 1 250 ? -6.262 21.172 -44.586 1.00 50.59 250 GLU A C 1
ATOM 2019 O O . GLU A 1 250 ? -5.843 20.796 -43.485 1.00 50.59 250 GLU A O 1
ATOM 2024 N N . GLU A 1 251 ? -6.496 20.351 -45.609 1.00 50.50 251 GLU A N 1
ATOM 2025 C CA . GLU A 1 251 ? -5.979 18.999 -45.787 1.00 50.50 251 GLU A CA 1
ATOM 2026 C C . GLU A 1 251 ? -4.520 19.024 -46.292 1.00 50.50 251 GLU A C 1
ATOM 2028 O O . GLU A 1 251 ? -4.114 19.921 -47.026 1.00 50.50 251 GLU A O 1
ATOM 2033 N N . ASP A 1 252 ? -3.811 17.951 -45.928 1.00 48.81 252 ASP A N 1
ATOM 2034 C CA . ASP A 1 252 ? -2.729 17.254 -46.638 1.00 48.81 252 ASP A CA 1
ATOM 2035 C C . ASP A 1 252 ? -1.362 17.925 -46.900 1.00 48.81 252 ASP A C 1
ATOM 2037 O O . ASP A 1 252 ? -1.230 18.946 -47.557 1.00 48.81 252 ASP A O 1
ATOM 2041 N N . GLU A 1 253 ? -0.286 17.230 -46.498 1.00 52.34 253 GLU A N 1
ATOM 2042 C CA . GLU A 1 253 ? 0.591 16.547 -47.468 1.00 52.34 253 GLU A CA 1
ATOM 2043 C C . GLU A 1 253 ? 1.660 15.674 -46.770 1.00 52.34 253 GLU A C 1
ATOM 2045 O O . GLU A 1 253 ? 2.475 16.129 -45.962 1.00 52.34 253 GLU A O 1
ATOM 2050 N N . ASP A 1 254 ? 1.655 14.389 -47.133 1.00 50.88 254 ASP A N 1
ATOM 2051 C CA . ASP A 1 254 ? 2.737 13.425 -46.934 1.00 50.88 254 ASP A CA 1
ATOM 2052 C C . ASP A 1 254 ? 3.988 13.823 -47.741 1.00 50.88 254 ASP A C 1
ATOM 2054 O O . ASP A 1 254 ? 3.901 14.044 -48.948 1.00 50.88 254 ASP A O 1
ATOM 2058 N N . TYR A 1 255 ? 5.180 13.758 -47.132 1.00 54.59 255 TYR A N 1
ATOM 2059 C CA . TYR A 1 255 ? 6.440 13.589 -47.872 1.00 54.59 255 TYR A CA 1
ATOM 2060 C C . TYR A 1 255 ? 7.399 12.617 -47.160 1.00 54.59 255 TYR A C 1
ATOM 2062 O O . TYR A 1 255 ? 7.955 12.942 -46.114 1.00 54.59 255 TYR A O 1
ATOM 2070 N N . TYR A 1 256 ? 7.591 11.472 -47.833 1.00 55.75 256 TYR A N 1
ATOM 2071 C CA . TYR A 1 256 ? 8.695 10.486 -47.837 1.00 55.75 256 TYR A CA 1
ATOM 2072 C C . TYR A 1 256 ? 9.224 9.870 -46.531 1.00 55.75 256 TYR A C 1
ATOM 2074 O O . TYR A 1 256 ? 9.922 10.553 -45.751 1.00 55.75 256 TYR A O 1
#

Foldseek 3Di:
DDDWDWDWDDDPPQVDIKIKTWDWDKDADPVQQKIKIKIWIWIDDPQKIKIWIWIFIDHPQATFKIKIWIWIDGNPRWIKIKIWIWGADLVQGIDIDIDIDTDDQKDKDKDWFDFPPAWTKIKIWMAGPVVRFGWIKIWTFHADPNHGFKIKIKIWGGPDQKIWIKIWIWGQDNVRHIDIDIDDIDIDTPVVVVVVVVVVVVVRVVSVVVVVVVVVVVVVPDPPDDDDDDDDDDDDDDDDDDDDDDDDDDDDDDDD

Sequence (256 aa):
MQGPNRSVIMLKSVGFPLEVNTTMHKGTDNKTGVFSVNRCMTYTLGRRFVSLNITLTGKADRVNNVLLEIFEKNGMNSSAHYTLRIIRNDKYGVLCKMNSRLSGFYDSYKDHYCVPPLSNTEIFYYFCHENRLGGFFFLEKNVINEVVERVKATHAFDCGDETVNVKIKVRYDQRVGLIVDVEDPVKVTTDYTIHVIKRIKRKIESKMEDSTLSLYRNVNRLPPPNGNNEKLVDDDYMDDEGDQDEDEEEEDEDYY

pLDDT: mean 80.86, std 17.22, range [34.06, 96.69]

Radius of gyration: 27.29 Å; chains: 1; bounding box: 69×74×80 Å

Secondary structure (DSSP, 8-state):
-PPPEEEEEPPSSSSSPEEEEEEEEEEE-TTT-EEEEEEEEEEEETTEEEEEEEEEEEETTEEEEEEEEEEEE-TTS-EEEEEEEEEEETTTEEEEEEEEEEESSEEEEEEEE--TTSPEEEEEEEEETTTTEEEEEEEEEEEETTEEEEEEEEEEEE-SSEEEEEEEEEEEETTTEEEEEEPPPEEEEHHHHHHHHHHHHHHHHHHHHHHHHHHHHHHT-PPPP-------------------------------